Protein AF-A0A6I4WER6-F1 (afdb_monomer)

Radius of gyration: 28.12 Å; Cα contacts (8 Å, |Δi|>4): 296; chains: 1; bounding box: 66×69×72 Å

Solvent-accessible surface area (backbone atoms only — not comparable to full-atom values): 14226 Å² total; per-residue (Å²): 132,82,91,86,85,84,86,80,89,78,86,80,80,93,78,88,89,79,92,66,92,67,76,78,79,46,34,63,57,54,30,54,51,53,48,51,35,42,77,71,53,78,47,39,50,86,37,65,54,79,48,69,64,54,51,23,67,74,66,74,47,58,66,69,42,50,50,54,14,52,51,50,37,40,67,72,55,54,32,45,80,44,89,98,73,48,41,33,30,51,75,70,82,94,62,85,79,88,78,74,69,83,53,65,34,54,56,51,39,53,51,51,50,47,36,47,74,72,47,79,39,39,79,68,27,75,72,38,37,41,58,56,47,5,64,76,68,76,49,51,47,57,44,30,40,54,26,51,51,53,37,31,77,71,40,51,25,32,81,44,91,95,71,32,30,22,24,26,39,55,69,62,48,50,48,50,20,51,51,52,31,49,52,50,50,52,36,26,56,70,51,77,48,42,67,72,38,69,58,79,53,52,64,56,52,10,66,77,67,74,46,58,49,66,44,40,52,51,17,51,51,50,38,37,74,52,52,28,29,44,81,41,89,99,74,48,41,25,26,64,34,55,61,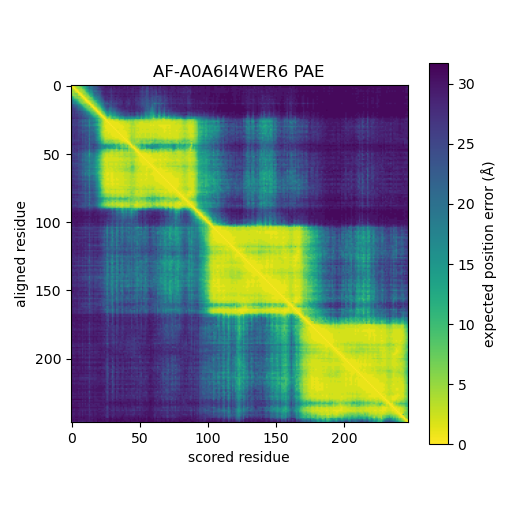73,79,90,124

Mean predicted aligned error: 18.59 Å

Organism: NCBI:txid1429076

pLDDT: mean 74.72, std 17.54, range [25.59, 95.31]

Secondary structure (DSSP, 8-state):
--------------------------HHHHHHHHHHHHHTTSS-TTSBPPPHHHHHHHHT--HHHHHHHHHHHHHTTSEEEETTTEEEE----SS-SSS-S--HHHHHHHHHHHHHHHTSS-TT-EEE-HHHHHHHHT--HHHHHHHHHHHHHTTSEEEETTTEEEES-HHHHHHHHHHHHHHHHHHHHTTSS-TTPBPPPHHHHHHHHTS-HHHHHHHHHHHHHTTSEEEETTTEEEE--SS----

Sequence (247 aa):
MCSAHLSGKGVGPYASGAARTVSRVGFRDIADGLRRAIEAGEIGADRSLPSESELMDRHG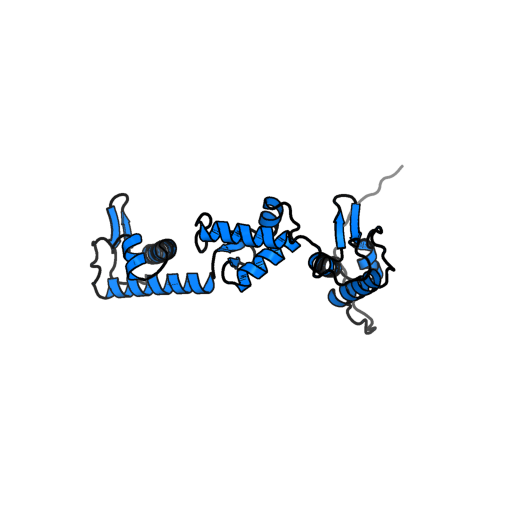VARMTVRRALSLLE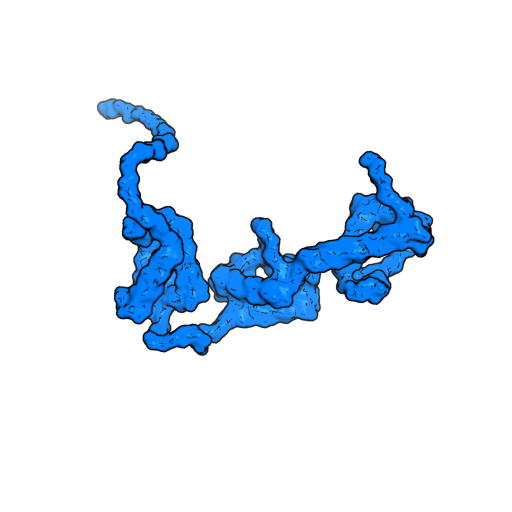DEGLIEVVPGRGRFVRAGDGVPDAVRVEKKYEQVVDEVRRLLASGEVPAGGRVGTAGEVADQFGVSPGTATRALVLLAAEGLVTPVHGQAWFAGDLGAEANRTAAVAGRLRAAIAQGRFPVGRRLPGELTLAEEHGVARVTVRRALAVLEAEGLIENRPGRGRHVLAATVSDE

Nearest PDB structures (foldseek):
  9jpj-assembly2_E  TM=9.581E-01  e=1.279E-04  Achromobacter denitrificans NBRC 15125
  7wjg-assembly1_A-2  TM=9.532E-01  e=1.902E-04  Streptococcus mutans UA159
  4tv7-assembly2_D  TM=7.126E-01  e=8.782E-04  Bacillus subtilis subsp. subtilis str. 168
  4tv7-assembly2_C  TM=6.114E-01  e=7.841E-04  Bacillus subtilis subsp. subtilis str. 168
  4n0b-assembly2_C  TM=6.690E-01  e=2.435E-03  Bacillus subtilis

InterPro domains:
  IPR000524 Transcription regulator HTH, GntR [PF00392] (29-89)
  IPR000524 Transcription regulator HTH, GntR [PF00392] (104-166)
  IPR000524 Transcription regulator HTH, GntR [PF00392] (178-239)
  IPR000524 Transcription regulator HTH, GntR [PR00035] (49-63)
  IPR000524 Transcription regulator HTH, GntR [PR00035] (63-79)
  IPR000524 Transcription regulator HTH, GntR [PS50949] (24-92)
  IPR000524 Transcription regulator HTH, GntR [PS50949] (102-170)
  IPR000524 Transcription regulator HTH, GntR [PS50949] (174-242)
  IPR000524 Transcription regulator HTH, GntR [SM00345] (30-89)
  IPR000524 Transcription regulator HTH, GntR [SM00345] (108-167)
  IPR000524 Transcription regulator HTH, GntR [SM00345] (180-239)
  IPR000524 Transcription regulator HTH, GntR [cd07377] (27-90)
  IPR000524 Transcription regulator HTH, GntR [cd07377] (180-236)
  IPR036388 Winged helix-like DNA-binding domain superfamily [G3DSA:1.10.10.10] (26-96)
  IPR036388 Winged helix-like DNA-binding domain superfamily [G3DSA:1.10.10.10] (104-176)
  IPR036388 Winged helix-like DNA-binding domain superfamily [G3DSA:1.10.10.10] (177-247)
  IPR036390 Winged helix DNA-binding domain superfamily [SSF46785] (28-93)
  IPR036390 Winged helix DNA-binding domain superfamily [SSF46785] (102-169)
  IPR036390 Winged helix DNA-binding domain superfamily [SSF46785] (174-241)
  IPR050679 Bacterial HTH-type transcriptional regulator [PTHR44846] (27-92)

Structure (mmCIF, N/CA/C/O backbone):
data_AF-A0A6I4WER6-F1
#
_entry.id   AF-A0A6I4WER6-F1
#
loop_
_atom_site.group_PDB
_atom_site.id
_atom_site.type_symbol
_atom_site.label_atom_id
_atom_site.label_alt_id
_atom_site.label_comp_id
_atom_site.label_asym_id
_atom_site.label_entity_id
_atom_site.label_seq_id
_atom_site.pdbx_PDB_ins_code
_atom_site.Cartn_x
_atom_site.Cartn_y
_atom_site.Cartn_z
_atom_site.occupancy
_atom_site.B_iso_or_equiv
_atom_site.auth_seq_id
_atom_site.auth_comp_id
_atom_site.auth_asym_id
_atom_site.auth_atom_id
_atom_site.pdbx_PDB_model_num
ATOM 1 N N . MET A 1 1 ? 41.474 54.114 -16.366 1.00 36.69 1 MET A N 1
ATOM 2 C CA . MET A 1 1 ? 40.362 54.684 -17.152 1.00 36.69 1 MET A CA 1
ATOM 3 C C . MET A 1 1 ? 39.105 53.881 -16.843 1.00 36.69 1 MET A C 1
ATOM 5 O O . MET A 1 1 ? 39.199 52.664 -16.865 1.00 36.69 1 MET A O 1
ATOM 9 N N . CYS A 1 2 ? 38.034 54.590 -16.460 1.00 29.97 2 CYS A N 1
ATOM 10 C CA . CYS A 1 2 ? 36.592 54.263 -16.383 1.00 29.97 2 CYS A CA 1
ATOM 11 C C . CYS A 1 2 ? 36.156 52.781 -16.328 1.00 29.97 2 CYS A C 1
ATOM 13 O O . CYS A 1 2 ? 36.427 52.030 -17.252 1.00 29.97 2 CYS A O 1
ATOM 15 N N . SER A 1 3 ? 35.528 52.277 -15.255 1.00 26.56 3 SER A N 1
ATOM 16 C CA . SER A 1 3 ? 34.127 52.481 -14.792 1.00 26.56 3 SER A CA 1
ATOM 17 C C . SER A 1 3 ? 33.024 52.311 -15.846 1.00 26.56 3 SER A C 1
ATOM 19 O O . SER A 1 3 ? 32.889 53.172 -16.708 1.00 26.56 3 SER A O 1
ATOM 21 N N . ALA A 1 4 ? 32.181 51.280 -15.670 1.00 33.38 4 ALA A N 1
ATOM 22 C CA . ALA A 1 4 ? 30.701 51.327 -15.612 1.00 33.38 4 ALA A CA 1
ATOM 23 C C . ALA A 1 4 ? 30.161 49.877 -15.468 1.00 33.38 4 ALA A C 1
ATOM 25 O O . ALA A 1 4 ? 30.521 49.015 -16.257 1.00 33.38 4 ALA A O 1
ATOM 26 N N . HIS A 1 5 ? 29.548 49.469 -14.352 1.00 29.70 5 HIS A N 1
ATOM 27 C CA . HIS A 1 5 ? 28.170 49.702 -13.878 1.00 29.70 5 HIS A CA 1
ATOM 28 C C . HIS A 1 5 ? 27.089 48.754 -14.452 1.00 29.70 5 HIS A C 1
ATOM 30 O O . HIS A 1 5 ? 26.666 48.882 -15.591 1.00 29.70 5 HIS A O 1
ATOM 36 N N . LEU A 1 6 ? 26.592 47.919 -13.526 1.00 31.28 6 LEU A N 1
ATOM 37 C CA . LEU A 1 6 ? 25.187 47.634 -13.194 1.00 31.28 6 LEU A CA 1
ATOM 38 C C . LEU A 1 6 ? 24.291 46.724 -14.060 1.00 31.28 6 LEU A C 1
ATOM 40 O O . LEU A 1 6 ? 23.956 47.010 -15.199 1.00 31.28 6 LEU A O 1
ATOM 44 N N . SER A 1 7 ? 23.693 45.796 -13.299 1.00 30.89 7 SER A N 1
ATOM 45 C CA . SER A 1 7 ? 22.254 45.504 -13.202 1.00 30.89 7 SER A CA 1
ATOM 46 C C . SER A 1 7 ? 21.577 44.601 -14.223 1.00 30.89 7 SER A C 1
ATOM 48 O O . SER A 1 7 ? 21.522 44.878 -15.411 1.00 30.89 7 SER A O 1
ATOM 50 N N . GLY A 1 8 ? 20.782 43.687 -13.662 1.00 28.38 8 GLY A N 1
ATOM 51 C CA . GLY A 1 8 ? 19.352 43.747 -13.957 1.00 28.38 8 GLY A CA 1
ATOM 52 C C . GLY A 1 8 ? 18.718 42.427 -14.359 1.00 28.38 8 GLY A C 1
ATOM 53 O O . GLY A 1 8 ? 18.854 41.968 -15.481 1.00 28.38 8 GLY A O 1
ATOM 54 N N . LYS A 1 9 ? 17.964 41.878 -13.405 1.00 35.47 9 LYS A N 1
ATOM 55 C CA . LYS A 1 9 ? 16.844 40.938 -13.535 1.00 35.47 9 LYS A CA 1
ATOM 56 C C . LYS A 1 9 ? 16.116 40.984 -14.890 1.00 35.47 9 LYS A C 1
ATOM 58 O O . LYS A 1 9 ? 15.785 42.060 -15.372 1.00 35.47 9 LYS A O 1
ATOM 63 N N . GLY A 1 10 ? 15.690 39.820 -15.377 1.00 25.59 10 GLY A N 1
ATOM 64 C CA . GLY A 1 10 ? 14.724 39.742 -16.474 1.00 25.59 10 GLY A CA 1
ATOM 65 C C . GLY A 1 10 ? 14.196 38.332 -16.695 1.00 25.59 10 GLY A C 1
ATOM 66 O O . GLY A 1 10 ? 14.727 37.581 -17.500 1.00 25.59 10 GLY A O 1
ATOM 67 N N . VAL A 1 11 ? 13.157 37.974 -15.946 1.00 37.06 11 VAL A N 1
ATOM 68 C CA . VAL A 1 11 ? 12.263 36.851 -16.245 1.00 37.06 11 VAL A CA 1
ATOM 69 C C . VAL A 1 11 ? 11.413 37.174 -17.483 1.00 37.06 11 VAL A C 1
ATOM 71 O O . VAL A 1 11 ? 10.807 38.238 -17.534 1.00 37.06 11 VAL A O 1
ATOM 74 N N . GLY A 1 12 ? 11.313 36.221 -18.418 1.00 35.94 12 GLY A N 1
ATOM 75 C CA . GLY A 1 12 ? 10.343 36.199 -19.529 1.00 35.94 12 GLY A CA 1
ATOM 76 C C . GLY A 1 12 ? 10.698 37.086 -20.734 1.00 35.94 12 GLY A C 1
ATOM 77 O O . GLY A 1 12 ? 11.249 38.165 -20.555 1.00 35.94 12 GLY A O 1
ATOM 78 N N . PRO A 1 13 ? 10.351 36.659 -21.965 1.00 37.12 13 PRO A N 1
ATOM 79 C CA . PRO A 1 13 ? 8.935 36.516 -22.292 1.00 37.12 13 PRO A CA 1
ATOM 80 C C . PRO A 1 13 ? 8.574 35.255 -23.095 1.00 37.12 13 PRO A C 1
ATOM 82 O O . PRO A 1 13 ? 9.261 34.844 -24.027 1.00 37.12 13 PRO A O 1
ATOM 85 N N . TYR A 1 14 ? 7.406 34.694 -22.780 1.00 34.38 14 TYR A N 1
ATOM 86 C CA . TYR A 1 14 ? 6.610 33.966 -23.762 1.00 34.38 14 TYR A CA 1
ATOM 87 C C . TYR A 1 14 ? 6.105 34.984 -24.793 1.00 34.38 14 TYR A C 1
ATOM 89 O O . TYR A 1 14 ? 5.264 35.820 -24.467 1.00 34.38 14 TYR A O 1
ATOM 97 N N . ALA A 1 15 ? 6.612 34.917 -26.022 1.00 38.97 15 ALA A N 1
ATOM 98 C CA . ALA A 1 15 ? 6.034 35.603 -27.172 1.00 38.97 15 ALA A CA 1
ATOM 99 C C . ALA A 1 15 ? 5.391 34.563 -28.100 1.00 38.97 15 ALA A C 1
ATOM 101 O O . ALA A 1 15 ? 6.038 33.636 -28.584 1.00 38.97 15 ALA A O 1
ATOM 102 N N . SER A 1 16 ? 4.084 34.715 -28.287 1.00 40.03 16 SER A N 1
ATOM 103 C CA . SER A 1 16 ? 3.227 33.947 -29.187 1.00 40.03 16 SER A CA 1
ATOM 104 C C . SER A 1 16 ? 3.447 34.372 -30.645 1.00 40.03 16 SER A C 1
ATOM 106 O O . SER A 1 16 ? 3.472 35.571 -30.916 1.00 40.03 16 SER A O 1
ATOM 108 N N . GLY A 1 17 ? 3.461 33.416 -31.583 1.00 28.75 17 GLY A N 1
ATOM 109 C CA . GLY A 1 17 ? 3.127 33.694 -32.985 1.00 28.75 17 GLY A CA 1
ATOM 110 C C . GLY A 1 17 ? 3.776 32.778 -34.025 1.00 28.75 17 GLY A C 1
ATOM 111 O O . GLY A 1 17 ? 4.917 33.006 -34.402 1.00 28.75 17 GLY A O 1
ATOM 112 N N . ALA A 1 18 ? 2.994 31.800 -34.507 1.00 33.69 18 ALA A N 1
ATOM 113 C CA . ALA A 1 18 ? 2.957 31.203 -35.857 1.00 33.69 18 ALA A CA 1
ATOM 114 C C . ALA A 1 18 ? 2.803 29.674 -35.784 1.00 33.69 18 ALA A C 1
ATOM 116 O O . ALA A 1 18 ? 3.748 28.924 -35.544 1.00 33.69 18 ALA A O 1
ATOM 117 N N . ALA A 1 19 ? 1.572 29.216 -36.004 1.00 38.91 19 ALA A N 1
ATOM 118 C CA . ALA A 1 19 ? 1.216 27.812 -36.091 1.00 38.91 19 ALA A CA 1
ATOM 119 C C . ALA A 1 19 ? 1.887 27.154 -37.310 1.00 38.91 19 ALA A C 1
ATOM 121 O O . ALA A 1 19 ? 1.387 27.223 -38.429 1.00 38.91 19 ALA A O 1
ATOM 122 N N . ARG A 1 20 ? 3.002 26.457 -37.083 1.00 39.16 20 ARG A N 1
ATOM 123 C CA . ARG A 1 20 ? 3.226 25.176 -37.758 1.00 39.16 20 ARG A CA 1
ATOM 124 C C . ARG A 1 20 ? 2.622 24.112 -36.859 1.00 39.16 20 ARG A C 1
ATOM 126 O O . ARG A 1 20 ? 2.885 24.118 -35.658 1.00 39.16 20 ARG A O 1
ATOM 133 N N . THR A 1 21 ? 1.818 23.216 -37.420 1.00 42.06 21 THR A N 1
ATOM 134 C CA . THR A 1 21 ? 1.351 22.002 -36.741 1.00 42.06 21 THR A CA 1
ATOM 135 C C . THR A 1 21 ? 2.562 21.112 -36.462 1.00 42.06 21 THR A C 1
ATOM 137 O O . THR A 1 21 ? 2.847 20.167 -37.189 1.00 42.06 21 THR A O 1
ATOM 140 N N . VAL A 1 22 ? 3.339 21.458 -35.438 1.00 42.34 22 VAL A N 1
ATOM 141 C CA . VAL A 1 22 ? 4.352 20.581 -34.871 1.00 42.34 22 VAL A CA 1
ATOM 142 C C . VAL A 1 22 ? 3.558 19.572 -34.061 1.00 42.34 22 VAL A C 1
ATOM 144 O O . VAL A 1 22 ? 3.015 19.907 -33.007 1.00 42.34 22 VAL A O 1
ATOM 147 N N . SER A 1 23 ? 3.415 18.360 -34.599 1.00 48.44 23 SER A N 1
ATOM 148 C CA . SER A 1 23 ? 2.941 17.222 -33.816 1.00 48.44 23 SER A CA 1
ATOM 149 C C . SER A 1 23 ? 3.768 17.197 -32.531 1.00 48.44 23 SER A C 1
ATOM 151 O O . SER A 1 23 ? 4.996 17.118 -32.593 1.00 48.44 23 SER A O 1
ATOM 153 N N . ARG A 1 24 ? 3.129 17.407 -31.374 1.00 59.62 24 ARG A N 1
ATOM 154 C CA . ARG A 1 24 ? 3.826 17.438 -30.084 1.00 59.62 24 ARG A CA 1
ATOM 155 C C . ARG A 1 24 ? 4.375 16.040 -29.837 1.00 59.62 24 ARG A C 1
ATOM 157 O O . ARG A 1 24 ? 3.627 15.178 -29.392 1.00 59.62 24 ARG A O 1
ATOM 164 N N . VAL A 1 25 ? 5.656 15.837 -30.134 1.00 71.12 25 VAL A N 1
ATOM 165 C CA . VAL A 1 25 ? 6.357 14.577 -29.880 1.00 71.12 25 VAL A CA 1
ATOM 166 C C . VAL A 1 25 ? 6.249 14.275 -28.386 1.00 71.12 25 VAL A C 1
ATOM 168 O O . VAL A 1 25 ? 6.746 15.026 -27.539 1.00 71.12 25 VAL A O 1
ATOM 171 N N . GLY A 1 26 ? 5.527 13.209 -28.055 1.00 80.94 26 GLY A N 1
ATOM 172 C CA . GLY A 1 26 ? 5.384 12.728 -26.691 1.00 80.94 26 GLY A CA 1
ATOM 173 C C . GLY A 1 26 ? 6.629 11.964 -26.249 1.00 80.94 26 GLY A C 1
ATOM 174 O O . GLY A 1 26 ? 7.418 11.492 -27.062 1.00 80.94 26 GLY A O 1
ATOM 175 N N . PHE A 1 27 ? 6.798 11.774 -24.938 1.00 81.50 27 PHE A N 1
ATOM 176 C CA . PHE A 1 27 ? 7.902 10.951 -24.420 1.00 81.50 27 PHE A CA 1
ATOM 177 C C . PHE A 1 27 ? 7.852 9.504 -24.948 1.00 81.50 27 PHE A C 1
ATOM 179 O O . PHE A 1 27 ? 8.894 8.876 -25.089 1.00 81.50 27 PHE A O 1
ATOM 186 N N . ARG A 1 28 ? 6.652 8.995 -25.272 1.00 82.94 28 ARG A N 1
ATOM 187 C CA . ARG A 1 28 ? 6.464 7.678 -25.897 1.00 82.94 28 ARG A CA 1
ATOM 188 C C . ARG A 1 28 ? 7.081 7.618 -27.289 1.00 82.94 28 ARG A C 1
ATOM 190 O O . ARG A 1 28 ? 7.830 6.696 -27.557 1.00 82.94 28 ARG A O 1
ATOM 197 N N . ASP A 1 29 ? 6.875 8.641 -28.114 1.00 82.38 29 ASP A N 1
ATOM 198 C CA . ASP A 1 29 ? 7.431 8.687 -29.471 1.00 82.38 29 ASP A CA 1
ATOM 199 C C . ASP A 1 29 ? 8.968 8.704 -29.455 1.00 82.38 29 ASP A C 1
ATOM 201 O O . ASP A 1 29 ? 9.616 8.062 -30.283 1.00 82.38 29 ASP A O 1
ATOM 205 N N . ILE A 1 30 ? 9.557 9.413 -28.482 1.00 86.25 30 ILE A N 1
ATOM 206 C CA . ILE A 1 30 ? 11.011 9.434 -28.260 1.00 86.25 30 ILE A CA 1
ATOM 207 C C . ILE A 1 30 ? 11.502 8.047 -27.836 1.00 86.25 30 ILE A C 1
ATOM 209 O O . ILE A 1 30 ? 12.489 7.560 -28.384 1.00 86.25 30 ILE A O 1
ATOM 213 N N . ALA A 1 31 ? 10.814 7.404 -26.888 1.00 83.88 31 ALA A N 1
ATOM 214 C CA . ALA A 1 31 ? 11.168 6.064 -26.433 1.00 83.88 31 ALA A CA 1
ATOM 215 C C . ALA A 1 31 ? 11.053 5.038 -27.567 1.00 83.88 31 ALA A C 1
ATOM 217 O O . ALA A 1 31 ? 11.981 4.272 -27.790 1.00 83.88 31 ALA A O 1
ATOM 218 N N . ASP A 1 32 ? 9.976 5.080 -28.348 1.00 83.44 32 ASP A N 1
ATOM 219 C CA . ASP A 1 32 ? 9.763 4.187 -29.485 1.00 83.44 32 ASP A CA 1
ATOM 220 C C . ASP A 1 32 ? 10.820 4.385 -30.577 1.00 83.44 32 ASP A C 1
ATOM 222 O O . ASP A 1 32 ? 11.274 3.418 -31.188 1.00 83.44 32 ASP A O 1
ATOM 226 N N . GLY A 1 33 ? 11.231 5.632 -30.826 1.00 82.88 33 GLY A N 1
ATOM 227 C CA . GLY A 1 33 ? 12.321 5.943 -31.750 1.00 82.88 33 GLY A CA 1
ATOM 228 C C . GLY A 1 33 ? 13.662 5.383 -31.282 1.00 82.88 33 GLY A C 1
ATOM 229 O O . GLY A 1 33 ? 14.356 4.729 -32.056 1.00 82.88 33 GLY A O 1
ATOM 230 N N . LEU A 1 34 ? 14.004 5.601 -30.011 1.00 84.94 34 LEU A N 1
ATOM 231 C CA . LEU A 1 34 ? 15.231 5.076 -29.414 1.00 84.94 34 LEU A CA 1
ATOM 232 C C . LEU A 1 34 ? 15.230 3.546 -29.354 1.00 84.94 34 LEU A C 1
ATOM 234 O O . LEU A 1 34 ? 16.245 2.942 -29.677 1.00 84.94 34 LEU A O 1
ATOM 238 N N . ARG A 1 35 ? 14.095 2.921 -29.022 1.00 83.56 35 ARG A N 1
ATOM 239 C CA . ARG A 1 35 ? 13.928 1.463 -29.035 1.00 83.56 35 ARG A CA 1
ATOM 240 C C . ARG A 1 35 ? 14.238 0.891 -30.411 1.00 83.56 35 ARG A C 1
ATOM 242 O O . ARG A 1 35 ? 15.092 0.023 -30.517 1.00 83.56 35 ARG A O 1
ATOM 249 N N . ARG A 1 36 ? 13.628 1.441 -31.467 1.00 78.12 36 ARG A N 1
ATOM 250 C CA . ARG A 1 36 ? 13.902 1.003 -32.845 1.00 78.12 36 ARG A CA 1
ATOM 251 C C . ARG A 1 36 ? 15.371 1.172 -33.229 1.00 78.12 36 ARG A C 1
ATOM 253 O O . ARG A 1 36 ? 15.918 0.289 -33.872 1.00 78.12 36 ARG A O 1
ATOM 260 N N . ALA A 1 37 ? 16.012 2.272 -32.833 1.00 78.19 37 ALA A N 1
ATOM 261 C CA . ALA A 1 37 ? 17.428 2.512 -33.124 1.00 78.19 37 ALA A CA 1
ATOM 262 C C . ALA A 1 37 ? 18.360 1.530 -32.386 1.00 78.19 37 ALA A C 1
ATOM 264 O O . ALA A 1 37 ? 19.389 1.123 -32.924 1.00 78.19 37 ALA A O 1
ATOM 265 N N . ILE A 1 38 ? 17.993 1.134 -31.165 1.00 78.69 38 ILE A N 1
ATOM 266 C CA . ILE A 1 38 ? 18.694 0.106 -30.385 1.00 78.69 38 ILE A CA 1
ATOM 267 C C . ILE A 1 38 ? 18.504 -1.272 -31.032 1.00 78.69 38 ILE A C 1
ATOM 269 O O . ILE A 1 38 ? 19.482 -1.958 -31.310 1.00 78.69 38 ILE A O 1
ATOM 273 N N . GLU A 1 39 ? 17.261 -1.649 -31.338 1.00 76.12 39 GLU A N 1
ATOM 274 C CA . GLU A 1 39 ? 16.911 -2.928 -31.975 1.00 76.12 39 GLU A CA 1
ATOM 275 C C . GLU A 1 39 ? 17.533 -3.078 -33.372 1.00 76.12 39 GLU A C 1
ATOM 277 O O . GLU A 1 39 ? 17.960 -4.167 -33.748 1.00 76.12 39 GLU A O 1
ATOM 282 N N . ALA A 1 40 ? 17.626 -1.983 -34.131 1.00 72.00 40 ALA A N 1
ATOM 283 C CA . ALA A 1 40 ? 18.280 -1.941 -35.438 1.00 72.00 40 ALA A CA 1
ATOM 284 C C . ALA A 1 40 ? 19.820 -1.937 -35.356 1.00 72.00 40 ALA A C 1
ATOM 286 O O . ALA A 1 40 ? 20.484 -1.992 -36.391 1.00 72.00 40 ALA A O 1
ATOM 287 N N . GLY A 1 41 ? 20.401 -1.852 -34.153 1.00 70.00 41 GLY A N 1
ATOM 288 C CA . GLY A 1 41 ? 21.850 -1.801 -33.944 1.00 70.00 41 GLY A CA 1
ATOM 289 C C . GLY A 1 41 ? 22.508 -0.474 -34.344 1.00 70.00 41 GLY A C 1
ATOM 290 O O . GLY A 1 41 ? 23.735 -0.394 -34.402 1.00 70.00 41 GLY A O 1
ATOM 291 N N . GLU A 1 42 ? 21.730 0.582 -34.606 1.00 72.81 42 GLU A N 1
ATOM 292 C CA . GLU A 1 42 ? 22.245 1.928 -34.908 1.00 72.81 42 GLU A CA 1
ATOM 293 C C . GLU A 1 42 ? 22.939 2.549 -33.684 1.00 72.81 42 GLU A C 1
ATOM 295 O O . GLU A 1 42 ? 23.914 3.298 -33.807 1.00 72.81 42 GLU A O 1
ATOM 300 N N . ILE A 1 43 ? 22.447 2.203 -32.490 1.00 70.56 43 ILE A N 1
ATOM 301 C CA . ILE A 1 43 ? 23.066 2.507 -31.201 1.00 70.56 43 ILE A CA 1
ATOM 302 C C . ILE A 1 43 ? 23.596 1.187 -30.637 1.00 70.56 43 ILE A C 1
ATOM 304 O O . ILE A 1 43 ? 22.849 0.396 -30.071 1.00 70.56 43 ILE A O 1
ATOM 308 N N . GLY A 1 44 ? 24.888 0.935 -30.849 1.00 58.97 44 GLY A N 1
ATOM 309 C CA . GLY A 1 44 ? 25.536 -0.303 -30.420 1.00 58.97 44 GLY A CA 1
ATOM 310 C C . GLY A 1 44 ? 25.543 -0.497 -28.900 1.00 58.97 44 GLY A C 1
ATOM 311 O O . GLY A 1 44 ? 25.560 0.469 -28.138 1.00 58.97 44 GLY A O 1
ATOM 312 N N . ALA A 1 45 ? 25.595 -1.764 -28.491 1.00 53.81 45 ALA A N 1
ATOM 313 C CA . ALA A 1 45 ? 25.675 -2.276 -27.118 1.00 53.81 45 ALA A CA 1
ATOM 314 C C . ALA A 1 45 ? 26.807 -1.697 -26.238 1.00 53.81 45 ALA A C 1
ATOM 316 O O . ALA A 1 45 ? 26.818 -1.877 -25.026 1.00 53.81 45 ALA A O 1
ATOM 317 N N . ASP A 1 46 ? 27.781 -1.018 -26.838 1.00 56.09 46 ASP A N 1
ATOM 318 C CA . ASP A 1 46 ? 28.939 -0.398 -26.193 1.00 56.09 46 ASP A CA 1
ATOM 319 C C . ASP A 1 46 ? 28.952 1.137 -26.329 1.00 56.09 46 ASP A C 1
ATOM 321 O O . ASP A 1 46 ? 29.803 1.819 -25.744 1.00 56.09 46 ASP A O 1
ATOM 325 N N . ARG A 1 47 ? 28.001 1.705 -27.082 1.00 58.97 47 ARG A N 1
ATOM 326 C CA . ARG A 1 47 ? 27.877 3.146 -27.285 1.00 58.97 47 ARG A CA 1
ATOM 327 C C . ARG A 1 47 ? 27.003 3.766 -26.206 1.00 58.97 47 ARG A C 1
ATOM 329 O O . ARG A 1 47 ? 25.943 3.260 -25.838 1.00 58.97 47 ARG A O 1
ATOM 336 N N . SER A 1 48 ? 27.452 4.925 -25.728 1.00 68.62 48 SER A N 1
ATOM 337 C CA . SER A 1 48 ? 26.612 5.795 -24.913 1.00 68.62 48 SER A CA 1
ATOM 338 C C . SER A 1 48 ? 25.395 6.203 -25.732 1.00 68.62 48 SER A C 1
ATOM 340 O O . SER A 1 48 ? 25.524 6.601 -26.894 1.00 68.62 48 SER A O 1
ATOM 342 N N . LEU A 1 49 ? 24.223 6.168 -25.104 1.00 77.56 49 LEU A N 1
ATOM 343 C CA . LEU A 1 49 ? 23.057 6.847 -25.639 1.00 77.56 49 LEU A CA 1
ATOM 344 C C . LEU A 1 49 ? 23.363 8.341 -25.803 1.00 77.56 49 LEU A C 1
ATOM 346 O O . LEU A 1 49 ? 24.179 8.888 -25.043 1.00 77.56 49 LEU A O 1
ATOM 350 N N . PRO A 1 50 ? 22.667 9.012 -26.739 1.00 80.19 50 PRO A N 1
ATOM 351 C CA . PRO A 1 50 ? 22.669 10.462 -26.803 1.00 80.19 50 PRO A CA 1
ATOM 352 C C . PRO A 1 50 ? 22.348 11.069 -25.433 1.00 80.19 50 PRO A C 1
ATOM 354 O O . PRO A 1 50 ? 21.507 10.558 -24.683 1.00 80.19 50 PRO A O 1
ATOM 357 N N . SER A 1 51 ? 23.031 12.157 -25.089 1.00 79.06 51 SER A N 1
ATOM 358 C CA . SER A 1 51 ? 22.843 12.810 -23.792 1.00 79.06 51 SER A CA 1
ATOM 359 C C . SER A 1 51 ? 21.430 13.399 -23.649 1.00 79.06 51 SER A C 1
ATOM 361 O O . SER A 1 51 ? 20.726 13.629 -24.632 1.00 79.06 51 SER A O 1
ATOM 363 N N . GLU A 1 52 ? 21.003 13.692 -22.411 1.00 82.12 52 GLU A N 1
ATOM 364 C CA . GLU A 1 52 ? 19.713 14.370 -22.180 1.00 82.12 52 GLU A CA 1
ATOM 365 C C . GLU A 1 52 ? 19.614 15.669 -22.988 1.00 82.12 52 GLU A C 1
ATOM 367 O O . GLU A 1 52 ? 18.580 15.925 -23.598 1.00 82.12 52 GLU A O 1
ATOM 372 N N . SER A 1 53 ? 20.695 16.451 -23.012 1.00 73.88 53 SER A N 1
ATOM 373 C CA . SER A 1 53 ? 20.769 17.709 -23.751 1.00 73.88 53 SER A CA 1
ATOM 374 C C . SER A 1 53 ? 20.645 17.486 -25.259 1.00 73.88 53 SER A C 1
ATOM 376 O O . SER A 1 53 ? 19.864 18.165 -25.910 1.00 73.88 53 SER A O 1
ATOM 378 N N . GLU A 1 54 ? 21.316 16.471 -25.808 1.00 78.69 54 GLU A N 1
ATOM 379 C CA . GLU A 1 54 ? 21.219 16.144 -27.238 1.00 78.69 54 GLU A CA 1
ATOM 380 C C . GLU A 1 54 ? 19.811 15.697 -27.643 1.00 78.69 54 GLU A C 1
ATOM 382 O O . GLU A 1 54 ? 19.337 16.051 -28.721 1.00 78.69 54 GLU A O 1
ATOM 387 N N . LEU A 1 55 ? 19.119 14.933 -26.794 1.00 84.88 55 LEU A N 1
ATOM 388 C CA . LEU A 1 55 ? 17.735 14.522 -27.044 1.00 84.88 55 LEU A CA 1
ATOM 389 C C . LEU A 1 55 ? 16.759 15.696 -26.910 1.00 84.88 55 LEU A C 1
ATOM 391 O O . LEU A 1 55 ? 15.789 15.771 -27.665 1.00 84.88 55 LEU A O 1
ATOM 395 N N . MET A 1 56 ? 17.014 16.623 -25.983 1.00 85.94 56 MET A N 1
ATOM 396 C CA . MET A 1 56 ? 16.244 17.863 -25.870 1.00 85.94 56 MET A CA 1
ATOM 397 C C . MET A 1 56 ? 16.377 18.702 -27.141 1.00 85.94 56 MET A C 1
ATOM 399 O O . MET A 1 56 ? 15.357 19.098 -27.702 1.00 85.94 56 MET A O 1
ATOM 403 N N . ASP A 1 57 ? 17.605 18.904 -27.621 1.00 78.62 57 ASP A N 1
ATOM 404 C CA . ASP A 1 57 ? 17.893 19.707 -28.811 1.00 78.62 57 ASP A CA 1
ATOM 405 C C . ASP A 1 57 ? 17.342 19.047 -30.081 1.00 78.62 57 ASP A C 1
ATOM 407 O O . ASP A 1 57 ? 16.705 19.702 -30.906 1.00 78.62 57 ASP A O 1
ATOM 411 N N . ARG A 1 58 ? 17.514 17.724 -30.218 1.00 82.56 58 ARG A N 1
ATOM 412 C CA . ARG A 1 58 ? 17.062 16.956 -31.389 1.00 82.56 58 ARG A CA 1
ATOM 413 C C . ARG A 1 58 ? 15.544 16.911 -31.525 1.00 82.56 58 ARG A C 1
ATOM 415 O O . ARG A 1 58 ? 15.035 16.959 -32.641 1.00 82.56 58 ARG A O 1
ATOM 422 N N . HIS A 1 59 ? 14.826 16.782 -30.411 1.00 82.06 59 HIS A N 1
ATOM 423 C CA . HIS A 1 59 ? 13.370 16.619 -30.418 1.00 82.06 59 HIS A CA 1
ATOM 424 C C . HIS A 1 59 ? 12.610 17.904 -30.050 1.00 82.06 59 HIS A C 1
ATOM 426 O O . HIS A 1 59 ? 11.384 17.920 -30.134 1.00 82.06 59 HIS A O 1
ATOM 432 N N . GLY A 1 60 ? 13.304 18.978 -29.657 1.00 82.62 60 GLY A N 1
ATOM 433 C CA . GLY A 1 60 ? 12.687 20.245 -29.252 1.00 82.62 60 GLY A CA 1
ATOM 434 C C . GLY A 1 60 ? 11.795 20.111 -28.015 1.00 82.62 60 GLY A C 1
ATOM 435 O O . GLY A 1 60 ? 10.763 20.776 -27.917 1.00 82.62 60 GLY A O 1
ATOM 436 N N . VAL A 1 61 ? 12.148 19.214 -27.088 1.00 85.75 61 VAL A N 1
ATOM 437 C CA . VAL A 1 61 ? 11.321 18.876 -25.920 1.00 85.75 61 VAL A CA 1
ATOM 438 C C . VAL A 1 61 ? 11.967 19.292 -24.602 1.00 85.75 61 VAL A C 1
ATOM 440 O O . VAL A 1 61 ? 13.184 19.406 -24.470 1.00 85.75 61 VAL A 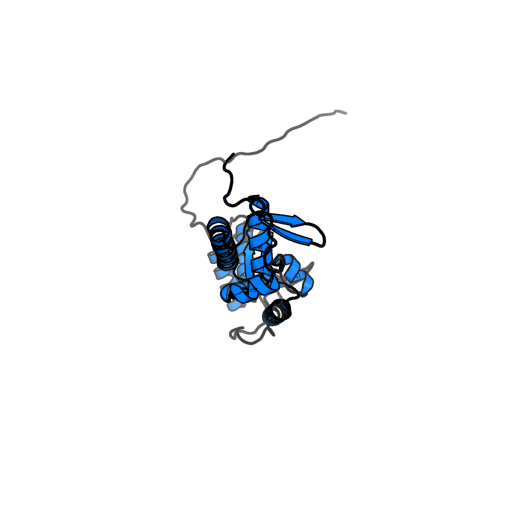O 1
ATOM 443 N N . ALA A 1 62 ? 11.135 19.459 -23.574 1.00 83.50 62 ALA A N 1
ATOM 444 C CA . ALA A 1 62 ? 11.612 19.698 -22.220 1.00 83.50 62 ALA A CA 1
ATOM 445 C C . ALA A 1 62 ? 12.378 18.484 -21.663 1.00 83.50 62 ALA A C 1
ATOM 447 O O . ALA A 1 62 ? 12.027 17.329 -21.915 1.00 83.50 62 ALA A O 1
ATOM 448 N N . ARG A 1 63 ? 13.359 18.752 -20.792 1.00 78.88 63 ARG A N 1
ATOM 449 C CA . ARG A 1 63 ? 14.172 17.744 -20.088 1.00 78.88 63 ARG A CA 1
ATOM 450 C C . ARG A 1 63 ? 13.351 16.632 -19.434 1.00 78.88 63 ARG A C 1
ATOM 452 O O . ARG A 1 63 ? 13.739 15.469 -19.468 1.00 78.88 63 ARG A O 1
ATOM 459 N N . MET A 1 64 ? 12.202 16.977 -18.849 1.00 82.06 64 MET A N 1
ATOM 460 C CA . MET A 1 64 ? 11.314 16.002 -18.209 1.00 82.06 64 MET A CA 1
ATOM 461 C C . MET A 1 64 ? 10.690 15.020 -19.206 1.00 82.06 64 MET A C 1
ATOM 463 O O . MET A 1 64 ? 10.483 13.864 -18.855 1.00 82.06 64 MET A O 1
ATOM 467 N N . THR A 1 65 ? 10.432 15.437 -20.447 1.00 82.75 65 THR A N 1
ATOM 468 C CA . THR A 1 65 ? 9.936 14.555 -21.515 1.00 82.75 65 THR A CA 1
ATOM 469 C C . THR A 1 65 ? 11.008 13.548 -21.922 1.00 82.75 65 THR A C 1
ATOM 471 O O . THR A 1 65 ? 10.721 12.358 -22.003 1.00 82.75 65 THR A O 1
ATOM 474 N N . VAL A 1 66 ? 12.256 14.005 -22.080 1.00 85.62 66 VAL A N 1
ATOM 475 C CA . VAL A 1 66 ? 13.407 13.128 -22.356 1.00 85.62 66 VAL A CA 1
ATOM 476 C C . VAL A 1 66 ? 13.635 12.142 -21.218 1.00 85.62 66 VAL A C 1
ATOM 478 O O . VAL A 1 66 ? 13.759 10.947 -21.460 1.00 85.62 66 VAL A O 1
ATOM 481 N N . ARG A 1 67 ? 13.633 12.614 -19.966 1.00 84.12 67 ARG A N 1
ATOM 482 C CA . ARG A 1 67 ? 13.803 11.737 -18.800 1.00 84.12 67 ARG A CA 1
ATOM 483 C C . ARG A 1 67 ? 12.743 10.648 -18.745 1.00 84.12 67 ARG A C 1
ATOM 485 O O . ARG A 1 67 ? 13.093 9.501 -18.530 1.00 84.12 67 ARG A O 1
ATOM 492 N N . ARG A 1 68 ? 11.474 10.980 -19.003 1.00 80.81 68 ARG A N 1
ATOM 493 C CA . ARG A 1 68 ? 10.390 9.984 -19.043 1.00 80.81 68 ARG A CA 1
ATOM 494 C C . ARG A 1 68 ? 10.574 8.954 -20.157 1.00 80.81 68 ARG A C 1
ATOM 496 O O . ARG A 1 68 ? 10.236 7.798 -19.945 1.00 80.81 68 ARG A O 1
ATOM 503 N N . ALA A 1 69 ? 11.102 9.358 -21.312 1.00 84.56 69 ALA A N 1
ATOM 504 C CA . ALA A 1 69 ? 11.413 8.437 -22.402 1.00 84.56 69 ALA A CA 1
ATOM 505 C C . ALA A 1 69 ? 12.560 7.484 -22.027 1.00 84.56 69 ALA A C 1
ATOM 507 O O . ALA A 1 69 ? 12.440 6.278 -22.203 1.00 84.56 69 ALA A O 1
ATOM 508 N N . LEU A 1 70 ? 13.643 8.018 -21.453 1.00 85.62 70 LEU A N 1
ATOM 509 C CA . LEU A 1 70 ? 14.790 7.224 -21.009 1.00 85.62 70 LEU A CA 1
ATOM 510 C C . LEU A 1 70 ? 14.427 6.274 -19.860 1.00 85.62 70 LEU A C 1
ATOM 512 O O . LEU A 1 70 ? 14.840 5.123 -19.889 1.00 85.62 70 LEU A O 1
ATOM 516 N N . SER A 1 71 ? 13.615 6.715 -18.894 1.00 80.00 71 SER A N 1
ATOM 517 C CA . SER A 1 71 ? 13.122 5.844 -17.818 1.00 80.00 71 SER A CA 1
ATOM 518 C C . SER A 1 71 ? 12.313 4.666 -18.355 1.00 80.00 71 SER A C 1
ATOM 520 O O . SER A 1 71 ? 12.468 3.563 -17.855 1.00 80.00 71 SER A O 1
ATOM 522 N N . LEU A 1 72 ? 11.505 4.873 -19.404 1.00 79.50 72 LEU A N 1
ATOM 523 C CA . LEU A 1 72 ? 10.764 3.781 -20.039 1.00 79.50 72 LEU A CA 1
ATOM 524 C C . LEU A 1 72 ? 11.718 2.705 -20.588 1.00 79.50 72 LEU A C 1
ATOM 526 O O . LEU A 1 72 ? 11.506 1.521 -20.362 1.00 79.50 72 LEU A O 1
ATOM 530 N N . LEU A 1 73 ? 12.791 3.119 -21.266 1.00 79.50 73 LEU A N 1
ATOM 531 C CA . LEU A 1 73 ? 13.788 2.200 -21.826 1.00 79.50 73 LEU A CA 1
ATOM 532 C C . LEU A 1 73 ? 14.614 1.495 -20.739 1.00 79.50 73 LEU A C 1
ATOM 534 O O . LEU A 1 73 ? 15.016 0.348 -20.919 1.00 79.50 73 LEU A O 1
ATOM 538 N N . GLU A 1 74 ? 14.876 2.174 -19.620 1.00 80.00 74 GLU A N 1
ATOM 539 C CA . GLU A 1 74 ? 15.551 1.598 -18.450 1.00 80.00 74 GLU A CA 1
ATOM 540 C C . GLU A 1 74 ? 14.664 0.542 -17.769 1.00 80.00 74 GLU A C 1
ATOM 542 O O . GLU A 1 74 ? 15.132 -0.558 -17.470 1.00 80.00 74 GLU A O 1
ATOM 547 N N . ASP A 1 75 ? 13.368 0.828 -17.607 1.00 69.38 75 ASP A N 1
ATOM 548 C CA . ASP A 1 75 ? 12.371 -0.105 -17.064 1.00 69.38 75 ASP A CA 1
ATOM 549 C C . ASP A 1 75 ? 12.171 -1.338 -17.968 1.00 69.38 75 ASP A C 1
ATOM 551 O O . ASP A 1 75 ? 11.956 -2.455 -17.477 1.00 69.38 75 ASP A O 1
ATOM 555 N N . GLU A 1 76 ? 12.261 -1.137 -19.287 1.00 73.12 76 GLU A N 1
ATOM 556 C CA . GLU A 1 76 ? 12.252 -2.186 -20.315 1.00 73.12 76 GLU A CA 1
ATOM 557 C C . GLU A 1 76 ? 13.558 -2.992 -20.356 1.00 73.12 76 GLU A C 1
ATOM 559 O O . GLU A 1 76 ? 13.583 -4.079 -20.925 1.00 73.12 76 GLU A O 1
ATOM 564 N N . GLY A 1 77 ? 14.629 -2.503 -19.724 1.00 71.62 77 GLY A N 1
ATOM 565 C CA . GLY A 1 77 ? 15.929 -3.170 -19.690 1.00 71.62 77 GLY A CA 1
ATOM 566 C C . GLY A 1 77 ? 16.791 -2.967 -20.937 1.00 71.62 77 GLY A C 1
ATOM 567 O O . GLY A 1 77 ? 17.852 -3.575 -21.038 1.00 71.62 77 GLY A O 1
ATOM 568 N N . LEU A 1 78 ? 16.385 -2.092 -21.856 1.00 77.00 78 LEU A N 1
ATOM 569 C CA . LEU A 1 78 ? 17.123 -1.805 -23.090 1.00 77.00 78 LEU A CA 1
ATOM 570 C C . LEU A 1 78 ? 18.376 -0.963 -22.838 1.00 77.00 78 LEU A C 1
ATOM 572 O O . LEU A 1 78 ? 19.318 -0.988 -23.632 1.00 77.00 78 LEU A O 1
ATOM 576 N N . ILE A 1 79 ? 18.386 -0.202 -21.741 1.00 80.50 79 ILE A N 1
ATOM 577 C CA . ILE A 1 79 ? 19.493 0.679 -21.370 1.00 80.50 79 ILE A CA 1
ATOM 578 C C . ILE A 1 79 ? 19.826 0.563 -19.884 1.00 80.50 79 ILE A C 1
ATOM 580 O O . ILE A 1 79 ? 18.977 0.217 -19.064 1.00 80.50 79 ILE A O 1
ATOM 584 N N . GLU A 1 80 ? 21.059 0.903 -19.529 1.00 72.94 80 GLU A N 1
ATOM 585 C CA . GLU A 1 80 ? 21.525 0.985 -18.147 1.00 72.94 80 GLU A CA 1
ATOM 586 C C . GLU A 1 80 ? 22.275 2.291 -17.874 1.00 72.94 80 GLU A C 1
ATOM 588 O O . GLU A 1 80 ? 22.901 2.874 -18.762 1.00 72.94 80 GLU A O 1
ATOM 593 N N . VAL A 1 81 ? 22.219 2.766 -16.629 1.00 75.50 81 VAL A N 1
ATOM 594 C CA . VAL A 1 81 ? 22.983 3.933 -16.179 1.00 75.50 81 VAL A CA 1
ATOM 595 C C . VAL A 1 81 ? 24.300 3.463 -15.572 1.00 75.50 81 VAL A C 1
ATOM 597 O O . VAL A 1 81 ? 24.309 2.775 -14.555 1.00 75.50 81 VAL A O 1
ATOM 600 N N . VAL A 1 82 ? 25.419 3.901 -16.144 1.00 71.25 82 VAL A N 1
ATOM 601 C CA . VAL A 1 82 ? 26.751 3.697 -15.572 1.00 71.25 82 VAL A CA 1
ATOM 602 C C . VAL A 1 82 ? 27.158 4.977 -14.832 1.00 71.25 82 VAL A C 1
ATOM 604 O O . VAL A 1 82 ? 27.320 6.029 -15.470 1.00 71.25 82 VAL A O 1
ATOM 607 N N . PRO A 1 83 ? 27.329 4.933 -13.495 1.00 50.06 83 PRO A N 1
ATOM 608 C CA . PRO A 1 83 ? 27.715 6.098 -12.704 1.00 50.06 83 PRO A CA 1
ATOM 609 C C . PRO A 1 83 ? 28.954 6.796 -13.277 1.00 50.06 83 PRO A C 1
ATOM 611 O O . PRO A 1 83 ? 29.959 6.162 -13.586 1.00 50.06 83 PRO A O 1
ATOM 614 N N . GLY A 1 84 ? 28.862 8.113 -13.473 1.00 59.78 84 GLY A N 1
ATOM 615 C CA . GLY A 1 84 ? 29.943 8.932 -14.034 1.00 59.78 84 GLY A CA 1
ATOM 616 C C . GLY A 1 84 ? 30.197 8.770 -15.540 1.00 59.78 84 GLY A C 1
ATOM 617 O O . GLY A 1 84 ? 30.985 9.535 -16.088 1.00 59.78 84 GLY A O 1
ATOM 618 N N . ARG A 1 85 ? 29.533 7.828 -16.226 1.00 57.84 85 ARG A N 1
ATOM 619 C CA . ARG A 1 85 ? 29.737 7.560 -17.664 1.00 57.84 85 ARG A CA 1
ATOM 620 C C . ARG A 1 85 ? 28.494 7.768 -18.529 1.00 57.84 85 ARG A C 1
ATOM 622 O O . ARG A 1 85 ? 28.631 7.852 -19.742 1.00 57.84 85 ARG A O 1
ATOM 629 N N . GLY A 1 86 ? 27.308 7.892 -17.933 1.00 70.31 86 GLY A N 1
ATOM 630 C CA . GLY A 1 86 ? 26.067 8.156 -18.667 1.00 70.31 86 GLY A CA 1
ATOM 631 C C . GLY A 1 86 ? 25.213 6.903 -18.845 1.00 70.31 86 GLY A C 1
ATOM 632 O O . GLY A 1 86 ? 25.222 6.034 -17.979 1.00 70.31 86 GLY A O 1
ATOM 633 N N . ARG A 1 87 ? 24.422 6.836 -19.921 1.00 77.06 87 ARG A N 1
ATOM 634 C CA . ARG A 1 87 ? 23.517 5.707 -20.195 1.00 77.06 87 ARG A CA 1
ATOM 635 C C . ARG A 1 87 ? 24.028 4.911 -21.379 1.00 77.06 87 ARG A C 1
ATOM 637 O O . ARG A 1 87 ? 24.395 5.518 -22.378 1.00 77.06 87 ARG A O 1
ATOM 644 N N . PHE A 1 88 ? 24.013 3.594 -21.276 1.00 76.94 88 PHE A N 1
ATOM 645 C CA . PHE A 1 88 ? 24.517 2.677 -22.293 1.00 76.94 88 PHE A CA 1
ATOM 646 C C . PHE A 1 88 ? 23.419 1.707 -22.703 1.00 76.94 88 PHE A C 1
ATOM 648 O O . PHE A 1 88 ? 22.543 1.390 -21.900 1.00 76.94 88 PHE A O 1
ATOM 655 N N . VAL A 1 89 ? 23.452 1.269 -23.959 1.00 77.50 89 VAL A N 1
ATOM 656 C CA . VAL A 1 89 ? 22.595 0.179 -24.431 1.00 77.50 89 VAL A CA 1
ATOM 657 C C . VAL A 1 89 ? 23.040 -1.103 -23.744 1.00 77.50 89 VAL A C 1
ATOM 659 O O . VAL A 1 89 ? 24.235 -1.374 -23.666 1.00 77.50 89 VAL A O 1
ATOM 662 N N . ARG A 1 90 ? 22.098 -1.896 -23.235 1.00 69.69 90 ARG A N 1
ATOM 663 C CA . ARG A 1 90 ? 22.438 -3.202 -22.671 1.00 69.69 90 ARG A CA 1
ATOM 664 C C . ARG A 1 90 ? 22.877 -4.135 -23.802 1.00 69.69 90 ARG A C 1
ATOM 666 O O . ARG A 1 90 ? 22.152 -4.312 -24.775 1.00 69.69 90 ARG A O 1
ATOM 673 N N . ALA A 1 91 ? 24.053 -4.746 -23.671 1.00 54.50 91 ALA A N 1
ATOM 674 C CA . ALA A 1 91 ? 24.551 -5.710 -24.644 1.00 54.50 91 ALA A CA 1
ATOM 675 C C . ALA A 1 91 ? 23.689 -6.981 -24.660 1.00 54.50 91 ALA A C 1
ATOM 677 O O . ALA A 1 91 ? 23.715 -7.767 -23.714 1.00 54.50 91 ALA A O 1
ATOM 678 N N . GLY A 1 92 ? 22.928 -7.171 -25.737 1.00 49.41 92 GLY A N 1
ATOM 679 C CA . GLY A 1 92 ? 22.118 -8.358 -25.973 1.00 49.41 92 GLY A CA 1
ATOM 680 C C . GLY A 1 92 ? 21.807 -8.492 -27.458 1.00 49.41 92 GLY A C 1
ATOM 681 O O . GLY A 1 92 ? 21.061 -7.700 -28.025 1.00 49.41 92 GLY A O 1
ATOM 682 N N . ASP A 1 93 ? 22.413 -9.482 -28.096 1.00 40.38 93 ASP A N 1
ATOM 683 C CA . ASP A 1 93 ? 22.245 -9.788 -29.510 1.00 40.38 93 ASP A CA 1
ATOM 684 C C . ASP A 1 93 ? 20.780 -10.171 -29.802 1.00 40.38 93 ASP A C 1
ATOM 686 O O . ASP A 1 93 ? 20.339 -11.242 -29.399 1.00 40.38 93 ASP A O 1
ATOM 690 N N . GLY A 1 94 ? 20.017 -9.307 -30.482 1.00 44.25 94 GLY A N 1
ATOM 691 C CA . GLY A 1 94 ? 18.906 -9.641 -31.396 1.00 44.25 94 GLY A CA 1
ATOM 692 C C . GLY A 1 94 ? 17.863 -10.726 -31.042 1.00 44.25 94 GLY A C 1
ATOM 693 O O . GLY A 1 94 ? 17.225 -11.239 -31.960 1.00 44.25 94 GLY A O 1
ATOM 694 N N . VAL A 1 95 ? 17.650 -11.099 -29.778 1.00 39.03 95 VAL A N 1
ATOM 695 C CA . VAL A 1 95 ? 16.680 -12.125 -29.337 1.00 39.03 95 VAL A CA 1
ATOM 696 C C . VAL A 1 95 ? 15.927 -11.609 -28.095 1.00 39.03 95 VAL A C 1
ATOM 698 O O . VAL A 1 95 ? 16.552 -10.958 -27.259 1.00 39.03 95 VAL A O 1
ATOM 701 N N . PRO A 1 96 ? 14.604 -11.854 -27.938 1.00 39.69 96 PRO A N 1
ATOM 702 C CA . PRO A 1 96 ? 13.775 -11.202 -26.917 1.00 39.69 96 PRO A CA 1
ATOM 703 C C . PRO A 1 96 ? 14.300 -11.386 -25.482 1.00 39.69 96 PRO A C 1
ATOM 705 O O . PRO A 1 96 ? 14.371 -12.506 -24.976 1.00 39.69 96 PRO A O 1
ATOM 708 N N . ASP A 1 97 ? 14.583 -10.269 -24.805 1.00 41.50 97 ASP A N 1
ATOM 709 C CA . ASP A 1 97 ? 15.186 -10.157 -23.461 1.00 41.50 97 ASP A CA 1
ATOM 710 C C . ASP A 1 97 ? 14.253 -10.585 -22.298 1.00 41.50 97 ASP A C 1
ATOM 712 O O . ASP A 1 97 ? 14.423 -10.215 -21.139 1.00 41.50 97 ASP A O 1
ATOM 716 N N . ALA A 1 98 ? 13.235 -11.406 -22.573 1.00 43.78 98 ALA A N 1
ATOM 717 C CA . ALA A 1 98 ? 12.310 -11.909 -21.554 1.00 43.78 98 ALA A CA 1
ATOM 718 C C . ALA A 1 98 ? 12.941 -12.956 -20.609 1.00 43.78 98 ALA A C 1
ATOM 720 O O . ALA A 1 98 ? 12.271 -13.420 -19.686 1.00 43.78 98 ALA A O 1
ATOM 721 N N . VAL A 1 99 ? 14.199 -13.360 -20.831 1.00 42.03 99 VAL A N 1
ATOM 722 C CA . VAL A 1 99 ? 14.759 -14.576 -20.215 1.00 42.03 99 VAL A CA 1
ATOM 723 C C . VAL A 1 99 ? 16.080 -14.362 -19.455 1.00 42.03 99 VAL A C 1
ATOM 725 O O . VAL A 1 99 ? 16.500 -15.293 -18.775 1.00 42.03 99 VAL A O 1
ATOM 728 N N . ARG A 1 100 ? 16.754 -13.193 -19.489 1.00 39.22 100 ARG A N 1
ATOM 729 C CA . ARG A 1 100 ? 18.176 -13.158 -19.061 1.00 39.22 100 ARG A CA 1
ATOM 730 C C . ARG A 1 100 ? 18.671 -12.112 -18.065 1.00 39.22 100 ARG A C 1
ATOM 732 O O . ARG A 1 100 ? 19.845 -12.172 -17.708 1.00 39.22 100 ARG A O 1
ATOM 739 N N . VAL A 1 101 ? 17.825 -11.250 -17.508 1.00 46.97 101 VAL A N 1
ATOM 740 C CA . VAL A 1 101 ? 18.185 -10.586 -16.244 1.00 46.97 101 VAL A CA 1
ATOM 741 C C . VAL A 1 101 ? 17.706 -11.489 -15.129 1.00 46.97 101 VAL A C 1
ATOM 743 O O . VAL A 1 101 ? 16.508 -11.586 -14.914 1.00 46.97 101 VAL A O 1
ATOM 746 N N . GLU A 1 102 ? 18.614 -12.160 -14.433 1.00 51.22 102 GLU A N 1
ATOM 747 C CA . GLU A 1 102 ? 18.336 -12.768 -13.133 1.00 51.22 102 GLU A CA 1
ATOM 748 C C . GLU A 1 102 ? 17.676 -11.687 -12.263 1.00 51.22 102 GLU A C 1
ATOM 750 O O . GLU A 1 102 ? 18.276 -10.650 -11.965 1.00 51.22 102 GLU A O 1
ATOM 755 N N . LYS A 1 103 ? 16.361 -11.807 -12.065 1.00 63.81 103 LYS A N 1
ATOM 756 C CA . LYS A 1 103 ? 15.494 -10.642 -11.884 1.00 63.81 103 LYS A CA 1
ATOM 757 C C . LYS A 1 103 ? 15.715 -10.050 -10.500 1.00 63.81 103 LYS A C 1
ATOM 759 O O . LYS A 1 103 ? 15.040 -10.402 -9.546 1.00 63.81 103 LYS A O 1
ATOM 764 N N . LYS A 1 104 ? 16.628 -9.086 -10.382 1.00 68.06 104 LYS A N 1
ATOM 765 C CA . LYS A 1 104 ? 16.872 -8.344 -9.132 1.00 68.06 104 LYS A CA 1
ATOM 766 C C . LYS A 1 104 ? 15.595 -7.740 -8.535 1.00 68.06 104 LYS A C 1
ATOM 768 O O . LYS A 1 104 ? 15.506 -7.579 -7.327 1.00 68.06 104 LYS A O 1
ATOM 773 N N . TYR A 1 105 ? 14.579 -7.449 -9.351 1.00 76.44 105 TYR A N 1
ATOM 774 C CA . TYR A 1 105 ? 13.270 -7.057 -8.829 1.00 76.44 105 TYR A CA 1
ATOM 775 C C . TYR A 1 105 ? 12.524 -8.214 -8.141 1.00 76.44 105 TYR A C 1
ATOM 777 O O . TYR A 1 105 ? 11.812 -7.949 -7.185 1.00 76.44 105 TYR A O 1
ATOM 785 N N . GLU A 1 106 ? 12.672 -9.468 -8.589 1.00 81.25 106 GLU A N 1
ATOM 786 C CA . GLU A 1 106 ? 12.118 -10.647 -7.900 1.00 81.25 106 GLU A CA 1
ATOM 787 C C . GLU A 1 106 ? 12.758 -10.798 -6.519 1.00 81.25 106 GLU A C 1
ATOM 789 O O . GLU A 1 106 ? 12.038 -11.018 -5.557 1.00 81.25 106 GLU A O 1
ATOM 794 N N . GLN A 1 107 ? 14.063 -10.527 -6.379 1.00 84.12 107 GLN A N 1
ATOM 795 C CA . GLN A 1 107 ? 14.722 -10.488 -5.063 1.00 84.12 107 GLN A CA 1
ATOM 796 C C . GLN A 1 107 ? 14.095 -9.434 -4.135 1.00 84.12 107 GLN A C 1
ATOM 798 O O . GLN A 1 107 ? 13.840 -9.714 -2.967 1.00 84.12 107 GLN A O 1
ATOM 803 N N . VAL A 1 108 ? 13.801 -8.235 -4.655 1.00 87.88 108 VAL A N 1
ATOM 804 C CA . VAL A 1 108 ? 13.091 -7.191 -3.893 1.00 87.88 108 VAL A CA 1
ATOM 805 C C . VAL A 1 108 ? 11.676 -7.651 -3.529 1.00 87.88 108 VAL A C 1
ATOM 807 O O . VAL A 1 108 ? 11.243 -7.466 -2.395 1.00 87.88 108 VAL A O 1
ATOM 810 N N . VAL A 1 109 ? 10.950 -8.258 -4.470 1.00 88.56 109 VAL A N 1
ATOM 811 C CA . VAL A 1 109 ? 9.591 -8.774 -4.243 1.00 88.56 109 VAL A CA 1
ATOM 812 C C . VAL A 1 109 ? 9.589 -9.837 -3.146 1.00 88.56 109 VAL A C 1
ATOM 814 O O . VAL A 1 109 ? 8.799 -9.742 -2.207 1.00 88.56 109 VAL A O 1
ATOM 817 N N . ASP A 1 110 ? 10.471 -10.825 -3.243 1.00 90.00 110 ASP A N 1
ATOM 818 C CA . ASP A 1 110 ? 10.526 -11.951 -2.316 1.00 90.00 110 ASP A CA 1
ATOM 819 C C . ASP A 1 110 ? 10.951 -11.510 -0.918 1.00 90.00 110 ASP A C 1
ATOM 821 O O . ASP A 1 110 ? 10.356 -11.937 0.073 1.00 90.00 110 ASP A O 1
ATOM 825 N N . GLU A 1 111 ? 11.904 -10.587 -0.820 1.00 89.88 111 GLU A N 1
ATOM 826 C CA . GLU A 1 111 ? 12.319 -10.056 0.472 1.00 89.88 111 GLU A CA 1
ATOM 827 C C . GLU A 1 111 ? 11.232 -9.190 1.115 1.00 89.88 111 GLU A C 1
ATOM 829 O O . GLU A 1 111 ? 10.948 -9.336 2.304 1.00 89.88 111 GLU A O 1
ATOM 834 N N . VAL A 1 112 ? 10.558 -8.322 0.354 1.00 87.75 112 VAL A N 1
ATOM 835 C CA . VAL A 1 112 ? 9.446 -7.536 0.906 1.00 87.75 112 VAL A CA 1
ATOM 836 C C . VAL A 1 112 ? 8.298 -8.459 1.327 1.00 87.75 112 VAL A C 1
ATOM 838 O O . VAL A 1 112 ? 7.741 -8.269 2.407 1.00 87.75 112 VAL A O 1
ATOM 841 N N . ARG A 1 113 ? 7.983 -9.513 0.562 1.00 89.25 113 ARG A N 1
ATOM 842 C CA . ARG A 1 113 ? 7.029 -10.554 0.991 1.00 89.25 113 ARG A CA 1
ATOM 843 C C . ARG A 1 113 ? 7.457 -11.202 2.302 1.00 89.25 113 ARG A C 1
ATOM 845 O O . ARG A 1 113 ? 6.623 -11.356 3.193 1.00 89.25 113 ARG A O 1
ATOM 852 N N . ARG A 1 114 ? 8.740 -11.549 2.440 1.00 89.62 114 ARG A N 1
ATOM 853 C CA . ARG A 1 114 ? 9.292 -12.129 3.668 1.00 89.62 114 ARG A CA 1
ATOM 854 C C . ARG A 1 114 ? 9.100 -11.189 4.859 1.00 89.62 114 ARG A C 1
ATOM 856 O O . ARG A 1 114 ? 8.604 -11.645 5.883 1.00 89.62 114 ARG A O 1
ATOM 863 N N . LEU A 1 115 ? 9.426 -9.902 4.716 1.00 85.31 115 LEU A N 1
ATOM 864 C CA . LEU A 1 115 ? 9.278 -8.881 5.766 1.00 85.31 115 LEU A CA 1
ATOM 865 C C . LEU A 1 115 ? 7.820 -8.666 6.198 1.00 85.31 115 LEU A C 1
ATOM 867 O O . LEU A 1 115 ? 7.532 -8.438 7.375 1.00 85.31 115 LEU A O 1
ATOM 871 N N . LEU A 1 116 ? 6.890 -8.726 5.244 1.00 80.50 116 LEU A N 1
ATOM 872 C CA . LEU A 1 116 ? 5.457 -8.614 5.515 1.00 80.50 116 LEU A CA 1
ATOM 873 C C . LEU A 1 116 ? 4.927 -9.870 6.219 1.00 80.50 116 LEU A C 1
ATOM 875 O O . LEU A 1 116 ? 4.182 -9.764 7.192 1.00 80.50 116 LEU A O 1
ATOM 879 N N . ALA A 1 117 ? 5.336 -11.056 5.759 1.00 75.38 117 ALA A N 1
ATOM 880 C CA . ALA A 1 117 ? 4.923 -12.336 6.330 1.00 75.38 117 ALA A CA 1
ATOM 881 C C . ALA A 1 117 ? 5.515 -12.582 7.727 1.00 75.38 117 ALA A C 1
ATOM 883 O O . ALA A 1 117 ? 4.839 -13.149 8.584 1.00 75.38 117 ALA A O 1
ATOM 884 N N . SER A 1 118 ? 6.751 -12.133 7.980 1.00 77.69 118 SER A N 1
ATOM 885 C CA . SER A 1 118 ? 7.390 -12.206 9.300 1.00 77.69 118 SER A CA 1
ATOM 886 C C . SER A 1 118 ? 6.814 -11.194 10.298 1.00 77.69 118 SER A C 1
ATOM 888 O O . SER A 1 118 ? 7.014 -11.339 11.504 1.00 77.69 118 SER A O 1
ATOM 890 N N . GLY A 1 119 ? 6.085 -10.179 9.817 1.00 74.19 119 GLY A N 1
ATOM 891 C CA . GLY A 1 119 ? 5.530 -9.102 10.635 1.00 74.19 119 GLY A CA 1
ATOM 892 C C . GLY A 1 119 ? 6.549 -8.033 11.042 1.00 74.19 119 GLY A C 1
ATOM 893 O O . GLY A 1 119 ? 6.204 -7.151 11.831 1.00 74.19 119 GLY A O 1
ATOM 894 N N . GLU A 1 120 ? 7.772 -8.079 10.501 1.00 77.50 120 GLU A N 1
ATOM 895 C CA . GLU A 1 120 ? 8.786 -7.029 10.670 1.00 77.50 120 GLU A CA 1
ATOM 896 C C . GLU A 1 120 ? 8.266 -5.679 10.155 1.00 77.50 120 GLU A C 1
ATOM 898 O O . GLU A 1 120 ? 8.463 -4.644 10.797 1.00 77.50 120 GLU A O 1
ATOM 903 N N . VAL A 1 121 ? 7.513 -5.703 9.049 1.00 78.12 121 VAL A N 1
ATOM 904 C CA . VAL A 1 121 ? 6.687 -4.577 8.607 1.00 78.12 121 VAL A CA 1
ATOM 905 C C . VAL A 1 121 ? 5.213 -4.947 8.812 1.00 78.12 121 VAL A C 1
ATOM 907 O O . VAL A 1 121 ? 4.646 -5.696 8.016 1.00 78.12 121 VAL A O 1
ATOM 910 N N . PRO A 1 122 ? 4.554 -4.444 9.872 1.00 75.88 122 PRO A N 1
ATOM 911 C CA . PRO A 1 122 ? 3.152 -4.761 10.127 1.00 75.88 122 PRO A CA 1
ATOM 912 C C . PRO A 1 122 ? 2.243 -4.113 9.077 1.00 75.88 122 PRO A C 1
ATOM 914 O O . PRO A 1 122 ? 2.624 -3.131 8.448 1.00 75.88 122 PRO A O 1
ATOM 917 N N . ALA A 1 123 ? 1.001 -4.585 8.943 1.00 76.31 123 ALA A N 1
ATOM 918 C CA . ALA A 1 123 ? 0.012 -3.972 8.051 1.00 76.31 123 ALA A CA 1
ATOM 919 C C . ALA A 1 123 ? -0.164 -2.457 8.316 1.00 76.31 123 ALA A C 1
ATOM 921 O O . ALA A 1 123 ? -0.303 -1.987 9.453 1.00 76.31 123 ALA A O 1
ATOM 922 N N . GLY A 1 124 ? -0.135 -1.658 7.251 1.00 75.56 124 GLY A N 1
ATOM 923 C CA . GLY A 1 124 ? -0.053 -0.194 7.254 1.00 75.56 124 GLY A CA 1
ATOM 924 C C . GLY A 1 124 ? 1.257 0.376 7.818 1.00 75.56 124 GLY A C 1
ATOM 925 O O . GLY A 1 124 ? 1.327 1.565 8.116 1.00 75.56 124 GLY A O 1
ATOM 926 N N . GLY A 1 125 ? 2.262 -0.465 8.053 1.00 77.88 125 GLY A N 1
ATOM 927 C CA . GLY A 1 125 ? 3.636 -0.072 8.340 1.00 77.88 125 GLY A CA 1
ATOM 928 C C . GLY A 1 125 ? 4.317 0.456 7.082 1.00 77.88 125 GLY A C 1
ATOM 929 O O . GLY A 1 125 ? 3.904 0.158 5.962 1.00 77.88 125 GLY A O 1
ATOM 930 N N . ARG A 1 126 ? 5.345 1.283 7.260 1.00 87.62 126 ARG A N 1
ATOM 931 C CA . ARG A 1 126 ? 6.054 1.923 6.151 1.00 87.62 126 ARG A CA 1
ATOM 932 C C . ARG A 1 126 ? 7.049 0.938 5.539 1.00 87.62 126 ARG A C 1
ATOM 934 O O . ARG A 1 126 ? 7.952 0.492 6.235 1.00 87.62 126 ARG A O 1
ATOM 941 N N . VAL A 1 127 ? 6.894 0.654 4.248 1.00 87.69 127 VAL A N 1
ATOM 942 C CA . VAL A 1 127 ? 7.868 -0.118 3.455 1.00 87.69 127 VAL A CA 1
ATOM 943 C C . VAL A 1 127 ? 8.998 0.799 2.987 1.00 87.69 127 VAL A C 1
ATOM 945 O O . VAL A 1 127 ? 10.159 0.424 3.052 1.00 87.69 127 VAL A O 1
ATOM 948 N N . GLY A 1 128 ? 8.667 2.030 2.586 1.00 89.44 128 GLY A N 1
ATOM 949 C CA . GLY A 1 128 ? 9.643 3.044 2.172 1.00 89.44 128 GLY A CA 1
ATOM 950 C C . GLY A 1 128 ? 9.291 3.698 0.842 1.00 89.44 128 GLY A C 1
ATOM 951 O O . GLY A 1 128 ? 8.269 3.385 0.236 1.00 89.44 128 GLY A O 1
ATOM 952 N N . THR A 1 129 ? 10.099 4.651 0.391 1.00 91.12 129 THR A N 1
ATOM 953 C CA . THR A 1 129 ? 10.018 5.182 -0.979 1.00 91.12 129 THR A CA 1
ATOM 954 C C . THR A 1 129 ? 10.699 4.233 -1.964 1.00 91.12 129 THR A C 1
ATOM 956 O O . THR A 1 129 ? 11.517 3.405 -1.574 1.00 91.12 129 THR A O 1
ATOM 959 N N . ALA A 1 130 ? 10.418 4.372 -3.264 1.00 82.00 130 ALA A N 1
ATOM 960 C CA . ALA A 1 130 ? 11.125 3.584 -4.276 1.00 82.00 130 ALA A CA 1
ATOM 961 C C . ALA A 1 130 ? 12.647 3.826 -4.260 1.00 82.00 130 ALA A C 1
ATOM 963 O O . ALA A 1 130 ? 13.401 2.904 -4.539 1.00 82.00 130 ALA A O 1
ATOM 964 N N . GLY A 1 131 ? 13.097 5.037 -3.905 1.00 78.25 131 GLY A N 1
ATOM 965 C CA . GLY A 1 131 ? 14.522 5.346 -3.748 1.00 78.25 131 GLY A CA 1
ATOM 966 C C . GLY A 1 131 ? 15.142 4.645 -2.541 1.00 78.25 131 GLY A C 1
ATOM 967 O O . GLY A 1 131 ? 16.173 4.007 -2.675 1.00 78.25 131 GLY A O 1
ATOM 968 N N . GLU A 1 132 ? 14.470 4.670 -1.390 1.00 84.75 132 GLU A N 1
ATOM 969 C CA . GLU A 1 132 ? 14.948 3.977 -0.183 1.00 84.75 132 GLU A CA 1
ATOM 970 C C . GLU A 1 132 ? 15.020 2.458 -0.385 1.00 84.75 132 GLU A C 1
ATOM 972 O O . GLU A 1 132 ? 15.995 1.824 0.012 1.00 84.75 132 GLU A O 1
ATOM 977 N N . VAL A 1 133 ? 14.011 1.877 -1.043 1.00 86.31 133 VAL A N 1
ATOM 978 C CA . VAL A 1 133 ? 14.016 0.454 -1.407 1.00 86.31 133 VAL A CA 1
ATOM 979 C C . VAL A 1 133 ? 15.116 0.173 -2.435 1.00 86.31 133 VAL A C 1
ATOM 981 O O . VAL A 1 133 ? 15.781 -0.851 -2.362 1.00 86.31 133 VAL A O 1
ATOM 984 N N . ALA A 1 134 ? 15.374 1.076 -3.377 1.00 80.12 134 ALA A N 1
ATOM 985 C CA . ALA A 1 134 ? 16.478 0.906 -4.316 1.00 80.12 134 ALA A CA 1
ATOM 986 C C . ALA A 1 134 ? 17.843 0.878 -3.611 1.00 80.12 134 ALA A C 1
ATOM 988 O O . ALA A 1 134 ? 18.629 -0.043 -3.841 1.00 80.12 134 ALA A O 1
ATOM 989 N N . ASP A 1 135 ? 18.080 1.830 -2.708 1.00 81.06 135 ASP A N 1
ATOM 990 C CA . ASP A 1 135 ? 19.324 1.952 -1.947 1.00 81.06 135 ASP A CA 1
ATOM 991 C C . ASP A 1 135 ? 19.558 0.734 -1.046 1.00 81.06 135 ASP A C 1
ATOM 993 O O . ASP A 1 135 ? 20.654 0.173 -1.029 1.00 81.06 135 ASP A O 1
ATOM 997 N N . GLN A 1 136 ? 18.519 0.281 -0.337 1.00 84.25 136 GLN A N 1
ATOM 998 C CA . GLN A 1 136 ? 18.604 -0.872 0.562 1.00 84.25 136 GLN A CA 1
ATOM 999 C C . GLN A 1 136 ? 18.973 -2.167 -0.174 1.00 84.25 136 GLN A C 1
ATOM 1001 O O . GLN A 1 136 ? 19.694 -3.004 0.367 1.00 84.25 136 GLN A O 1
ATOM 1006 N N . PHE A 1 137 ? 18.477 -2.335 -1.398 1.00 80.44 137 PHE A N 1
ATOM 1007 C CA . PHE A 1 137 ? 18.633 -3.564 -2.173 1.00 80.44 137 PHE A CA 1
ATOM 1008 C C . PHE A 1 137 ? 19.746 -3.486 -3.226 1.00 80.44 137 PHE A C 1
ATOM 1010 O O . PHE A 1 137 ? 19.984 -4.458 -3.943 1.00 80.44 137 PHE A O 1
ATOM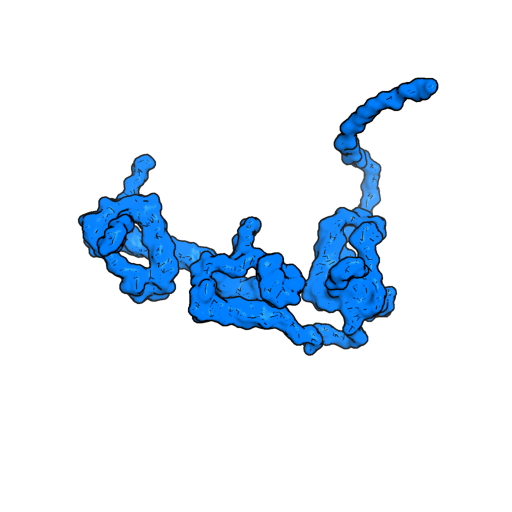 1017 N N . GLY A 1 138 ? 20.432 -2.343 -3.345 1.00 76.88 138 GLY A N 1
ATOM 1018 C CA . GLY A 1 138 ? 21.464 -2.131 -4.362 1.00 76.88 138 GLY A CA 1
ATOM 1019 C C . GLY A 1 138 ? 20.928 -2.257 -5.794 1.00 76.88 138 GLY A C 1
ATOM 1020 O O . GLY A 1 138 ? 21.612 -2.793 -6.673 1.00 76.88 138 GLY A O 1
ATOM 1021 N N . VAL A 1 139 ? 19.690 -1.808 -6.028 1.00 78.75 139 VAL A N 1
ATOM 1022 C CA . VAL A 1 139 ? 19.019 -1.825 -7.340 1.00 78.75 139 VAL A CA 1
ATOM 1023 C C . VAL A 1 139 ? 18.745 -0.406 -7.843 1.00 78.75 139 VAL A C 1
ATOM 1025 O O . VAL A 1 139 ? 18.955 0.568 -7.129 1.00 78.75 139 VAL A O 1
ATOM 1028 N N . SER A 1 140 ? 18.275 -0.260 -9.086 1.00 72.81 140 SER A N 1
ATOM 1029 C CA . SER A 1 140 ? 17.841 1.051 -9.589 1.00 72.81 140 SER A CA 1
ATOM 1030 C C . SER A 1 140 ? 16.472 1.457 -9.003 1.00 72.81 140 SER A C 1
ATOM 1032 O O . SER A 1 140 ? 15.646 0.582 -8.706 1.00 72.81 140 SER A O 1
ATOM 1034 N N . PRO A 1 141 ? 16.155 2.766 -8.913 1.00 73.25 141 PRO A N 1
ATOM 1035 C CA . PRO A 1 141 ? 14.819 3.243 -8.542 1.00 73.25 141 PRO A CA 1
ATOM 1036 C C . PRO A 1 141 ? 13.688 2.698 -9.428 1.00 73.25 141 PRO A C 1
ATOM 1038 O O . PRO A 1 141 ? 12.587 2.467 -8.926 1.00 73.25 141 PRO A O 1
ATOM 1041 N N . GLY A 1 142 ? 13.945 2.454 -10.720 1.00 68.50 142 GLY A N 1
ATOM 1042 C CA . GLY A 1 142 ? 12.982 1.827 -11.636 1.00 68.50 142 GLY A CA 1
ATOM 1043 C C . GLY A 1 142 ? 12.721 0.360 -11.284 1.00 68.50 142 GLY A C 1
ATOM 1044 O O . GLY A 1 142 ? 11.573 -0.067 -11.168 1.00 68.50 142 GLY A O 1
ATOM 1045 N N . THR A 1 143 ? 13.776 -0.399 -10.966 1.00 76.50 143 THR A N 1
ATOM 1046 C CA . THR A 1 143 ? 13.675 -1.795 -10.497 1.00 76.50 143 THR A CA 1
ATOM 1047 C C . THR A 1 143 ? 12.881 -1.903 -9.191 1.00 76.50 143 THR A C 1
ATOM 1049 O O . THR A 1 143 ? 11.992 -2.750 -9.083 1.00 76.50 143 THR A O 1
ATOM 1052 N N . ALA A 1 144 ? 13.147 -1.020 -8.223 1.00 80.81 144 ALA A N 1
ATOM 1053 C CA . ALA A 1 144 ? 12.394 -0.960 -6.972 1.00 80.81 144 ALA A CA 1
ATOM 1054 C C . ALA A 1 144 ? 10.931 -0.547 -7.201 1.00 80.81 144 ALA A C 1
ATOM 1056 O O . ALA A 1 144 ? 10.019 -1.168 -6.659 1.00 80.81 144 ALA A O 1
ATOM 1057 N N . THR A 1 145 ? 10.688 0.454 -8.055 1.00 82.19 145 THR A N 1
ATOM 1058 C CA . THR A 1 145 ? 9.328 0.875 -8.431 1.00 82.19 145 THR A CA 1
ATOM 1059 C C . THR A 1 145 ? 8.550 -0.284 -9.046 1.00 82.19 145 THR A C 1
ATOM 1061 O O . THR A 1 145 ? 7.423 -0.546 -8.636 1.00 82.19 145 THR A O 1
ATOM 1064 N N . ARG A 1 146 ? 9.158 -1.025 -9.978 1.00 80.31 146 ARG A N 1
ATOM 1065 C CA . ARG A 1 146 ? 8.551 -2.203 -10.606 1.00 80.31 146 ARG A CA 1
ATOM 1066 C C . ARG A 1 146 ? 8.193 -3.279 -9.581 1.00 80.31 146 ARG A C 1
ATOM 1068 O O . ARG A 1 146 ? 7.080 -3.795 -9.627 1.00 80.31 146 ARG A O 1
ATOM 1075 N N . ALA A 1 147 ? 9.092 -3.589 -8.646 1.00 84.69 147 ALA A N 1
ATOM 1076 C CA . ALA A 1 147 ? 8.816 -4.538 -7.566 1.00 84.69 147 ALA A CA 1
ATOM 1077 C C . ALA A 1 147 ? 7.624 -4.091 -6.700 1.00 84.69 147 ALA A C 1
ATOM 1079 O O . ALA A 1 147 ? 6.701 -4.866 -6.457 1.00 84.69 147 ALA A O 1
ATOM 1080 N N . LEU A 1 148 ? 7.599 -2.820 -6.293 1.00 86.38 148 LEU A N 1
ATOM 1081 C CA . LEU A 1 148 ? 6.541 -2.256 -5.450 1.00 86.38 148 LEU A CA 1
ATOM 1082 C C . LEU A 1 148 ? 5.184 -2.195 -6.166 1.00 86.38 148 LEU A C 1
ATOM 1084 O O . LEU A 1 148 ? 4.154 -2.448 -5.547 1.00 86.38 148 LEU A O 1
ATOM 1088 N N . VAL A 1 149 ? 5.173 -1.935 -7.475 1.00 81.31 149 VAL A N 1
ATOM 1089 C CA . VAL A 1 149 ? 3.958 -1.999 -8.303 1.00 81.31 149 VAL A CA 1
ATOM 1090 C C . VAL A 1 149 ? 3.403 -3.425 -8.371 1.00 81.31 149 VAL A C 1
ATOM 1092 O O . VAL A 1 149 ? 2.192 -3.599 -8.254 1.00 81.31 149 VAL A O 1
ATOM 1095 N N . LEU A 1 150 ? 4.259 -4.444 -8.519 1.00 82.06 150 LEU A N 1
ATOM 1096 C CA . LEU A 1 150 ? 3.827 -5.849 -8.509 1.00 82.06 150 LEU A CA 1
ATOM 1097 C C . LEU A 1 150 ? 3.232 -6.241 -7.151 1.00 82.06 150 LEU A C 1
ATOM 1099 O O . LEU A 1 150 ? 2.130 -6.779 -7.091 1.00 82.06 150 LEU A O 1
ATOM 1103 N N . LEU A 1 151 ? 3.907 -5.879 -6.060 1.00 86.00 151 LEU A N 1
ATOM 1104 C CA . LEU A 1 151 ? 3.405 -6.097 -4.701 1.00 86.00 151 LEU A CA 1
ATOM 1105 C C . LEU A 1 151 ? 2.075 -5.366 -4.451 1.00 86.00 151 LEU A C 1
ATOM 1107 O O . LEU A 1 151 ? 1.215 -5.875 -3.735 1.00 86.00 151 LEU A O 1
ATOM 1111 N N . ALA A 1 152 ? 1.874 -4.187 -5.045 1.00 82.69 152 ALA A N 1
ATOM 1112 C CA . ALA A 1 152 ? 0.613 -3.459 -4.934 1.00 82.69 152 ALA A CA 1
ATOM 1113 C C . ALA A 1 152 ? -0.522 -4.092 -5.738 1.00 82.69 152 ALA A C 1
ATOM 1115 O O . ALA A 1 152 ? -1.657 -4.111 -5.267 1.00 82.69 152 ALA A O 1
ATOM 1116 N N . ALA A 1 153 ? -0.226 -4.657 -6.910 1.00 73.62 153 ALA A N 1
ATOM 1117 C CA . ALA A 1 153 ? -1.197 -5.443 -7.667 1.00 73.62 153 ALA A CA 1
ATOM 1118 C C . ALA A 1 153 ? -1.665 -6.688 -6.887 1.00 73.62 153 ALA A C 1
ATOM 1120 O O . ALA A 1 153 ? -2.806 -7.114 -7.037 1.00 73.62 153 ALA A O 1
ATOM 1121 N N . GLU A 1 154 ? -0.811 -7.228 -6.012 1.00 83.12 154 GLU A N 1
ATOM 1122 C CA . GLU A 1 154 ? -1.138 -8.310 -5.072 1.00 83.12 154 GLU A CA 1
ATOM 1123 C C . GLU A 1 154 ? -1.844 -7.821 -3.790 1.00 83.12 154 GLU A C 1
ATOM 1125 O O . GLU A 1 154 ? -2.225 -8.631 -2.947 1.00 83.12 154 GLU A O 1
ATOM 1130 N N . GLY A 1 155 ? -2.015 -6.507 -3.607 1.00 79.75 155 GLY A N 1
ATOM 1131 C CA . GLY A 1 155 ? -2.593 -5.916 -2.393 1.00 79.75 155 GLY A CA 1
ATOM 1132 C C . GLY A 1 155 ? -1.678 -5.979 -1.163 1.00 79.75 155 GLY A C 1
ATOM 1133 O O . GLY A 1 155 ? -2.126 -5.734 -0.041 1.00 79.75 155 GLY A O 1
ATOM 1134 N N . LEU A 1 156 ? -0.395 -6.302 -1.352 1.00 84.75 156 LEU A N 1
ATOM 1135 C CA . LEU A 1 156 ? 0.596 -6.428 -0.281 1.00 84.75 156 LEU A CA 1
ATOM 1136 C C . LEU A 1 156 ? 1.207 -5.091 0.124 1.00 84.75 156 LEU A C 1
ATOM 1138 O O . LEU A 1 156 ? 1.717 -4.976 1.237 1.00 84.75 156 LEU A O 1
ATOM 1142 N N . VAL A 1 157 ? 1.156 -4.087 -0.752 1.00 87.19 157 VAL A N 1
ATOM 1143 C CA . VAL A 1 157 ? 1.552 -2.712 -0.440 1.00 87.19 157 VAL A CA 1
ATOM 1144 C C . VAL A 1 157 ? 0.631 -1.701 -1.123 1.00 87.19 157 VAL A C 1
ATOM 1146 O O . VAL A 1 157 ? 0.042 -1.988 -2.157 1.00 87.19 157 VAL A O 1
ATOM 1149 N N . THR A 1 158 ? 0.534 -0.487 -0.591 1.00 83.62 158 THR A N 1
ATOM 1150 C CA . THR A 1 158 ? -0.205 0.626 -1.196 1.00 83.62 158 THR A CA 1
ATOM 1151 C C . THR A 1 158 ? 0.681 1.865 -1.274 1.00 83.62 158 THR A C 1
ATOM 1153 O O . THR A 1 158 ? 1.309 2.225 -0.272 1.00 83.62 158 THR A O 1
ATOM 1156 N N . PRO A 1 159 ? 0.738 2.555 -2.425 1.00 81.69 159 PRO A N 1
ATOM 1157 C CA . PRO A 1 159 ? 1.413 3.839 -2.518 1.00 81.69 159 PRO A CA 1
ATOM 1158 C C . PRO A 1 159 ? 0.575 4.947 -1.869 1.00 81.69 159 PRO A C 1
ATOM 1160 O O . PRO A 1 159 ? -0.620 5.074 -2.127 1.00 81.69 159 PRO A O 1
ATOM 1163 N N . VAL A 1 160 ? 1.221 5.817 -1.094 1.00 78.38 160 VAL A N 1
ATOM 1164 C CA . VAL A 1 160 ? 0.648 7.096 -0.652 1.00 78.38 160 VAL A CA 1
ATOM 1165 C C . VAL A 1 160 ? 1.414 8.217 -1.335 1.00 78.38 160 VAL A C 1
ATOM 1167 O O . VAL A 1 160 ? 2.632 8.349 -1.180 1.00 78.38 160 VAL A O 1
ATOM 1170 N N . HIS A 1 161 ? 0.694 9.018 -2.121 1.00 64.00 161 HIS A N 1
ATOM 1171 C CA . HIS A 1 161 ? 1.290 10.075 -2.929 1.00 64.00 161 HIS A CA 1
ATOM 1172 C C . HIS A 1 161 ? 2.097 11.052 -2.061 1.00 64.00 161 HIS A C 1
ATOM 1174 O O . HIS A 1 161 ? 1.594 11.578 -1.072 1.00 64.00 161 HIS A O 1
ATOM 1180 N N . GLY A 1 162 ? 3.359 11.279 -2.430 1.00 61.31 162 GLY A N 1
ATOM 1181 C CA . GLY A 1 162 ? 4.256 12.199 -1.725 1.00 61.31 162 GLY A CA 1
ATOM 1182 C C . GLY A 1 162 ? 4.829 11.690 -0.397 1.00 61.31 162 GLY A C 1
ATOM 1183 O O . GLY A 1 162 ? 5.561 12.437 0.244 1.00 61.31 162 GLY A O 1
ATOM 1184 N N . GLN A 1 163 ? 4.539 10.451 0.018 1.00 72.62 163 GLN A N 1
ATOM 1185 C CA . GLN A 1 163 ? 5.074 9.887 1.262 1.00 72.62 163 GLN A CA 1
ATOM 1186 C C . GLN A 1 163 ? 5.929 8.644 1.029 1.00 72.62 163 GLN A C 1
ATOM 1188 O O . GLN A 1 163 ? 7.153 8.727 1.078 1.00 72.62 163 GLN A O 1
ATOM 1193 N N . ALA A 1 164 ? 5.297 7.485 0.843 1.00 85.75 164 ALA A N 1
ATOM 1194 C CA . ALA A 1 164 ? 5.960 6.187 0.771 1.00 85.75 164 ALA A CA 1
ATOM 1195 C C . ALA A 1 164 ? 4.975 5.098 0.320 1.00 85.75 164 ALA A C 1
ATOM 1197 O O . ALA A 1 164 ? 3.775 5.335 0.174 1.00 85.75 164 ALA A O 1
ATOM 1198 N N . TRP A 1 165 ? 5.500 3.892 0.148 1.00 88.62 165 TRP A N 1
ATOM 1199 C CA . TRP A 1 165 ? 4.739 2.655 0.079 1.00 88.62 165 TRP A CA 1
ATOM 1200 C C . TRP A 1 165 ? 4.504 2.117 1.491 1.00 88.62 165 TRP A C 1
ATOM 1202 O O . TRP A 1 165 ? 5.386 2.179 2.356 1.00 88.62 165 TRP A O 1
ATOM 1212 N N . PHE A 1 166 ? 3.310 1.588 1.723 1.00 84.88 166 PHE A N 1
ATOM 1213 C CA . PHE A 1 166 ? 2.870 1.055 3.008 1.00 84.88 166 PHE A CA 1
ATOM 1214 C C . PHE A 1 166 ? 2.394 -0.377 2.847 1.00 84.88 166 PHE A C 1
ATOM 1216 O O . PHE A 1 166 ? 1.839 -0.711 1.815 1.00 84.88 166 PHE A O 1
ATOM 1223 N N . ALA A 1 167 ? 2.580 -1.208 3.863 1.00 85.81 167 ALA A N 1
ATOM 1224 C CA . ALA A 1 167 ? 2.130 -2.592 3.874 1.00 85.81 167 ALA A CA 1
ATOM 1225 C C . ALA A 1 167 ? 0.597 -2.715 3.808 1.00 85.81 167 ALA A C 1
ATOM 1227 O O . ALA A 1 167 ? -0.120 -2.033 4.540 1.00 85.81 167 ALA A O 1
ATOM 1228 N N . GLY A 1 168 ? 0.107 -3.653 3.006 1.00 80.50 168 GLY A N 1
ATOM 1229 C CA . GLY A 1 168 ? -1.303 -3.970 2.794 1.00 80.50 168 GLY A CA 1
ATOM 1230 C C . GLY A 1 168 ? -2.050 -2.981 1.899 1.00 80.50 168 GLY A C 1
ATOM 1231 O O . GLY A 1 168 ? -1.535 -1.931 1.512 1.00 80.50 168 GLY A O 1
ATOM 1232 N N . ASP A 1 169 ? -3.301 -3.323 1.600 1.00 72.44 169 ASP A N 1
ATOM 1233 C CA . ASP A 1 169 ? -4.281 -2.438 0.971 1.00 72.44 169 ASP A CA 1
ATOM 1234 C C . ASP A 1 169 ? -4.763 -1.399 1.995 1.00 72.44 169 ASP A C 1
ATOM 1236 O O . ASP A 1 169 ? -5.609 -1.703 2.837 1.00 72.44 169 ASP A O 1
ATOM 1240 N N . LEU A 1 170 ? -4.230 -0.172 1.946 1.00 58.84 170 LEU A N 1
ATOM 1241 C CA . LEU A 1 170 ? -4.627 0.908 2.857 1.00 58.84 170 LEU A CA 1
ATOM 1242 C C . LEU A 1 170 ? -6.111 1.274 2.717 1.00 58.84 170 LEU A C 1
ATOM 1244 O O . LEU A 1 170 ? -6.701 1.725 3.695 1.00 58.84 170 LEU A O 1
ATOM 1248 N N . GLY A 1 171 ? -6.727 1.067 1.550 1.00 56.75 171 GLY A N 1
ATOM 1249 C CA . GLY A 1 171 ? -8.156 1.295 1.333 1.00 56.75 171 GLY A CA 1
ATOM 1250 C C . GLY A 1 171 ? -9.001 0.265 2.079 1.00 56.75 171 GLY A C 1
ATOM 1251 O O . GLY A 1 171 ? -9.901 0.628 2.840 1.00 56.75 171 GLY A O 1
ATOM 1252 N N . ALA A 1 172 ? -8.660 -1.018 1.956 1.00 57.59 172 ALA A N 1
ATOM 1253 C CA . ALA A 1 172 ? -9.300 -2.077 2.734 1.00 57.59 172 ALA A CA 1
ATOM 1254 C C . ALA A 1 172 ? -8.938 -2.024 4.227 1.00 57.59 172 ALA A C 1
ATOM 1256 O O . ALA A 1 172 ? -9.764 -2.383 5.060 1.00 57.59 172 ALA A O 1
ATOM 1257 N N . GLU A 1 173 ? -7.729 -1.598 4.593 1.00 59.06 173 GLU A N 1
ATOM 1258 C CA . GLU A 1 173 ? -7.256 -1.494 5.980 1.00 59.06 173 GLU A CA 1
ATOM 1259 C C . GLU A 1 173 ? -7.910 -0.307 6.702 1.00 59.06 173 GLU A C 1
ATOM 1261 O O . GLU A 1 173 ? -8.362 -0.453 7.839 1.00 59.06 173 GLU A O 1
ATOM 1266 N N . ALA A 1 174 ? -8.019 0.854 6.045 1.00 61.41 174 ALA A N 1
ATOM 1267 C CA . ALA A 1 174 ? -8.763 2.004 6.552 1.00 61.41 174 ALA A CA 1
ATOM 1268 C C . ALA A 1 174 ? -10.252 1.667 6.679 1.00 61.41 174 ALA A C 1
ATOM 1270 O O . ALA A 1 174 ? -10.857 1.970 7.706 1.00 61.41 174 ALA A O 1
ATOM 1271 N N . ASN A 1 175 ? -10.819 0.950 5.703 1.00 70.00 175 ASN A N 1
ATOM 1272 C CA . ASN A 1 175 ? -12.197 0.470 5.780 1.00 70.00 175 ASN A CA 1
ATOM 1273 C C . ASN A 1 175 ? -12.387 -0.555 6.917 1.00 70.00 175 ASN A C 1
ATOM 1275 O O . ASN A 1 175 ? -13.306 -0.426 7.719 1.00 70.00 175 ASN A O 1
ATOM 1279 N N . ARG A 1 176 ? -11.473 -1.521 7.088 1.00 79.12 176 ARG A N 1
ATOM 1280 C CA . ARG A 1 176 ? -11.497 -2.481 8.209 1.00 79.12 176 ARG A CA 1
ATOM 1281 C C . ARG A 1 176 ? -11.352 -1.785 9.560 1.00 79.12 176 ARG A C 1
ATOM 1283 O O . ARG A 1 176 ? -12.071 -2.119 10.497 1.00 79.12 176 ARG A O 1
ATOM 1290 N N . THR A 1 177 ? -10.474 -0.791 9.654 1.00 83.62 177 THR A N 1
ATOM 1291 C CA . THR A 1 177 ? -10.298 0.025 10.861 1.00 83.62 177 THR A CA 1
ATOM 12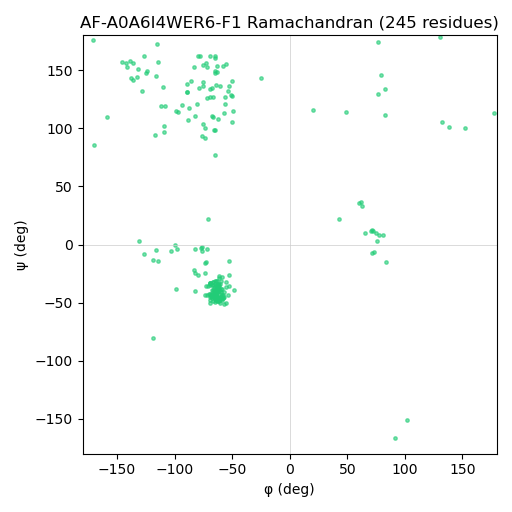92 C C . THR A 1 177 ? -11.580 0.792 11.183 1.00 83.62 177 THR A C 1
ATOM 1294 O O . THR A 1 177 ? -12.064 0.716 12.310 1.00 83.62 177 THR A O 1
ATOM 1297 N N . ALA A 1 178 ? -12.172 1.465 10.193 1.00 82.00 178 ALA A N 1
ATOM 1298 C CA . ALA A 1 178 ? -13.435 2.182 10.344 1.00 82.00 178 ALA A CA 1
ATOM 1299 C C . ALA A 1 178 ? -14.596 1.242 10.707 1.00 82.00 178 ALA A C 1
ATOM 1301 O O . ALA A 1 178 ? -15.424 1.591 11.547 1.00 82.00 178 ALA A O 1
ATOM 1302 N N . ALA A 1 179 ? -14.633 0.031 10.143 1.00 83.56 179 ALA A N 1
ATOM 1303 C CA . ALA A 1 179 ? -15.632 -0.984 10.459 1.00 83.56 179 ALA A CA 1
ATOM 1304 C C . ALA A 1 179 ? -15.499 -1.496 11.902 1.00 83.56 179 ALA A C 1
ATOM 1306 O O . ALA A 1 179 ? -16.503 -1.599 12.607 1.00 83.56 179 ALA A O 1
ATOM 1307 N N . VAL A 1 180 ? -14.279 -1.786 12.369 1.00 91.44 180 VAL A N 1
ATOM 1308 C CA . VAL A 1 180 ? -14.031 -2.198 13.763 1.00 91.44 180 VAL A CA 1
ATOM 1309 C C . VAL A 1 180 ? -14.369 -1.060 14.724 1.00 91.44 180 VAL A C 1
ATOM 1311 O O . VAL A 1 180 ? -15.104 -1.284 15.684 1.00 91.44 180 VAL A O 1
ATOM 1314 N N . ALA A 1 181 ? -13.922 0.167 14.439 1.00 91.19 181 ALA A N 1
ATOM 1315 C CA . ALA A 1 181 ? -14.274 1.343 15.233 1.00 91.19 181 ALA A CA 1
ATOM 1316 C C . ALA A 1 181 ? -15.798 1.537 15.286 1.00 91.19 181 ALA A C 1
ATOM 1318 O O . ALA A 1 181 ? -16.360 1.680 16.365 1.00 91.19 181 ALA A O 1
ATOM 1319 N N . GLY A 1 182 ? -16.492 1.427 14.149 1.00 88.38 182 GLY A N 1
ATOM 1320 C CA . GLY A 1 182 ? -17.952 1.512 14.072 1.00 88.38 182 GLY A CA 1
ATOM 1321 C C . GLY A 1 182 ? -18.677 0.461 14.911 1.00 88.38 182 GLY A C 1
ATOM 1322 O O . GLY A 1 182 ? -19.617 0.798 15.631 1.00 88.38 182 GLY A O 1
ATOM 1323 N N . ARG A 1 183 ? -18.220 -0.797 14.888 1.00 92.44 183 ARG A N 1
ATOM 1324 C CA . ARG A 1 183 ? -18.790 -1.862 15.733 1.00 92.44 183 ARG A CA 1
ATOM 1325 C C . ARG A 1 183 ? -18.574 -1.590 17.218 1.00 92.44 183 ARG A C 1
ATOM 1327 O O . ARG A 1 183 ? -19.496 -1.794 18.006 1.00 92.44 183 ARG A O 1
ATOM 1334 N N . LEU A 1 184 ? -17.386 -1.125 17.599 1.00 93.31 184 LEU A N 1
ATOM 1335 C CA . LEU A 1 184 ? -17.071 -0.786 18.986 1.00 93.31 184 LEU A CA 1
ATOM 1336 C C . LEU A 1 184 ? -17.874 0.426 19.470 1.00 93.31 184 LEU A C 1
ATOM 1338 O O . LEU A 1 184 ? -18.442 0.357 20.557 1.00 93.31 184 LEU A O 1
ATOM 1342 N N . ARG A 1 185 ? -18.027 1.475 18.649 1.00 93.44 185 ARG A N 1
ATOM 1343 C CA . ARG A 1 185 ? -18.930 2.604 18.939 1.00 93.44 185 ARG A CA 1
ATOM 1344 C C . ARG A 1 185 ? -20.350 2.128 19.188 1.00 93.44 185 ARG A C 1
ATOM 1346 O O . ARG A 1 185 ? -20.938 2.469 20.206 1.00 93.44 185 ARG A O 1
ATOM 1353 N N . ALA A 1 186 ? -20.884 1.303 18.289 1.00 89.56 186 ALA A N 1
ATOM 1354 C CA . ALA A 1 186 ? -22.228 0.760 18.436 1.00 89.56 186 ALA A CA 1
ATOM 1355 C C . ALA A 1 186 ? -22.363 -0.081 19.717 1.00 89.56 186 ALA A C 1
ATOM 1357 O O . ALA A 1 186 ? -23.370 0.019 20.408 1.00 89.56 186 ALA A O 1
ATOM 1358 N N . ALA A 1 187 ? -21.348 -0.875 20.071 1.00 90.75 187 ALA A N 1
ATOM 1359 C CA . ALA A 1 187 ? -21.345 -1.662 21.302 1.00 90.75 187 ALA A CA 1
ATOM 1360 C C . ALA A 1 187 ? -21.308 -0.789 22.571 1.00 90.75 187 ALA A C 1
ATOM 1362 O O . ALA A 1 187 ? -21.998 -1.103 23.542 1.00 90.75 187 ALA A O 1
ATOM 1363 N N . ILE A 1 188 ? -20.536 0.301 22.560 1.00 93.44 188 ILE A N 1
ATOM 1364 C CA . ILE A 1 188 ? -20.495 1.293 23.643 1.00 93.44 188 ILE A CA 1
ATOM 1365 C C . ILE A 1 188 ? -21.856 1.994 23.769 1.00 93.44 188 ILE A C 1
ATOM 1367 O O . ILE A 1 188 ? -22.4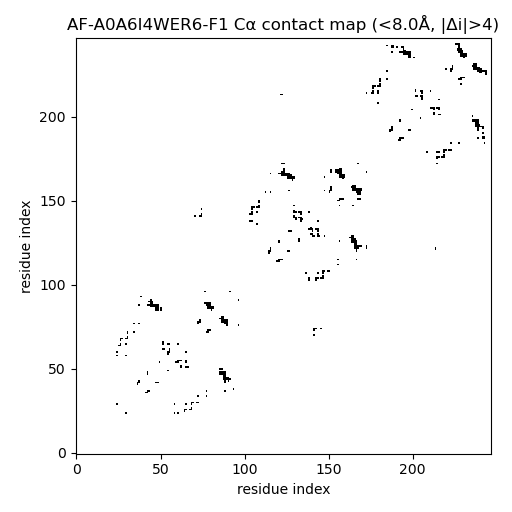37 1.999 24.852 1.00 93.44 188 ILE A O 1
ATOM 1371 N N . ALA A 1 189 ? -22.414 2.480 22.657 1.00 90.00 189 ALA A N 1
ATOM 1372 C CA . ALA A 1 189 ? -23.711 3.159 22.624 1.00 90.00 189 ALA A CA 1
ATOM 1373 C C . ALA A 1 189 ? -24.876 2.254 23.066 1.00 90.00 189 ALA A C 1
ATOM 1375 O O . ALA A 1 189 ? -25.813 2.709 23.714 1.00 90.00 189 ALA A O 1
ATOM 1376 N N . GLN A 1 190 ? -24.802 0.953 22.767 1.00 91.00 190 GLN A N 1
ATOM 1377 C CA . GLN A 1 190 ? -25.764 -0.059 23.226 1.00 91.00 190 GLN A CA 1
ATOM 1378 C C . GLN A 1 190 ? -25.572 -0.463 24.700 1.00 91.00 190 GLN A C 1
ATOM 1380 O O . GLN A 1 190 ? -26.304 -1.316 25.197 1.00 91.00 190 GLN A O 1
ATOM 1385 N N . GLY A 1 191 ? -24.572 0.083 25.400 1.00 90.00 191 GLY A N 1
ATOM 1386 C CA . GLY A 1 191 ? -24.287 -0.238 26.800 1.00 90.00 191 GLY A CA 1
ATOM 1387 C C . GLY A 1 191 ? -23.626 -1.603 27.025 1.00 90.00 191 GLY A C 1
ATOM 1388 O O . GLY A 1 191 ? -23.473 -2.019 28.173 1.00 90.00 191 GLY A O 1
ATOM 1389 N N . ARG A 1 192 ? -23.183 -2.299 25.964 1.00 91.25 192 ARG A N 1
ATOM 1390 C CA . ARG A 1 192 ? -22.418 -3.557 26.089 1.00 91.25 192 ARG A CA 1
ATOM 1391 C C . ARG A 1 192 ? -21.084 -3.319 26.803 1.00 91.25 192 ARG A C 1
ATOM 1393 O O . ARG A 1 192 ? -20.610 -4.188 27.532 1.00 91.25 192 ARG A O 1
ATOM 1400 N N . PHE A 1 193 ? -20.519 -2.126 26.627 1.00 91.06 193 PHE A N 1
ATOM 1401 C CA . PHE A 1 193 ? -19.384 -1.624 27.394 1.00 91.06 193 PHE A CA 1
ATOM 1402 C C . PHE A 1 193 ? -19.817 -0.371 28.173 1.00 91.06 193 PHE A C 1
ATOM 1404 O O . PHE A 1 193 ? -19.805 0.723 27.612 1.00 91.06 193 PHE A O 1
ATOM 1411 N N . PRO A 1 194 ? -20.237 -0.512 29.446 1.00 89.31 194 PRO A N 1
ATOM 1412 C CA . PRO A 1 194 ? -20.705 0.616 30.244 1.00 89.31 194 PRO A CA 1
ATOM 1413 C C . PRO A 1 194 ? -19.606 1.654 30.482 1.00 89.31 194 PRO A C 1
ATOM 1415 O O . PRO A 1 194 ? -18.437 1.298 30.655 1.00 89.31 194 PRO A O 1
ATOM 1418 N N . VAL A 1 195 ? -19.995 2.926 30.586 1.00 93.12 195 VAL A N 1
ATOM 1419 C CA . VAL A 1 195 ? -19.088 4.022 30.959 1.00 93.12 195 VAL A CA 1
ATOM 1420 C C . VAL A 1 195 ? -18.356 3.694 32.270 1.00 93.12 195 VAL A C 1
ATOM 1422 O O . VAL A 1 195 ? -18.928 3.153 33.217 1.00 93.12 195 VAL A O 1
ATOM 1425 N N . GLY A 1 196 ? -17.053 3.967 32.300 1.00 91.06 196 GLY A N 1
ATOM 1426 C CA . GLY A 1 196 ? -16.126 3.654 33.387 1.00 91.06 196 GLY A CA 1
ATOM 1427 C C . GLY A 1 196 ? -15.566 2.227 33.364 1.00 91.06 196 GLY A C 1
ATOM 1428 O O . GLY A 1 196 ? -14.561 1.950 34.032 1.00 91.06 196 GLY A O 1
ATOM 1429 N N . ARG A 1 197 ? -16.156 1.298 32.596 1.00 92.25 197 ARG A N 1
ATOM 1430 C CA . ARG A 1 197 ? -15.659 -0.084 32.504 1.00 92.25 197 ARG A CA 1
ATOM 1431 C C . ARG A 1 197 ? -14.522 -0.208 31.502 1.00 92.25 197 ARG A C 1
ATOM 1433 O O . ARG A 1 197 ? -14.389 0.564 30.557 1.00 92.25 197 ARG A O 1
ATOM 1440 N N . ARG A 1 198 ? -13.679 -1.207 31.755 1.00 92.25 198 ARG A N 1
ATOM 1441 C CA . ARG A 1 198 ? -12.524 -1.532 30.925 1.00 92.25 198 ARG A CA 1
ATOM 1442 C C . ARG A 1 198 ? -12.972 -2.306 29.683 1.00 92.25 198 ARG A C 1
ATOM 1444 O O . ARG A 1 198 ? -13.744 -3.256 29.806 1.00 92.25 198 ARG A O 1
ATOM 1451 N N . LEU A 1 199 ? -12.445 -1.930 28.523 1.00 91.69 199 LEU A N 1
ATOM 1452 C CA . LEU A 1 199 ? -12.593 -2.683 27.278 1.00 91.69 199 LEU A CA 1
ATOM 1453 C C . LEU A 1 199 ? -11.761 -3.975 27.303 1.00 91.69 199 LEU A C 1
ATOM 1455 O O . LEU A 1 199 ? -10.712 -4.024 27.965 1.00 91.69 199 LEU A O 1
ATOM 1459 N N . PRO A 1 200 ? -12.175 -5.010 26.552 1.00 93.00 200 PRO A N 1
ATOM 1460 C CA . PRO A 1 200 ? -11.337 -6.180 26.326 1.00 93.00 200 PRO A CA 1
ATOM 1461 C C . PRO A 1 200 ? -9.965 -5.789 25.745 1.00 93.00 200 PRO A C 1
ATOM 1463 O O . PRO A 1 200 ? -9.786 -4.724 25.147 1.00 93.00 200 PRO A O 1
ATOM 1466 N N . GLY A 1 201 ? -8.954 -6.634 25.964 1.00 90.12 201 GLY A N 1
ATOM 1467 C CA . GLY A 1 201 ? -7.603 -6.392 25.452 1.00 90.12 201 GLY A CA 1
ATOM 1468 C C . GLY A 1 201 ? -7.545 -6.422 23.921 1.00 90.12 201 GLY A C 1
ATOM 1469 O O . GLY A 1 201 ? -8.401 -7.017 23.276 1.00 90.12 201 GLY A O 1
ATOM 1470 N N . GLU A 1 202 ? -6.500 -5.828 23.330 1.00 91.00 202 GLU A N 1
ATOM 1471 C CA . GLU A 1 202 ? -6.336 -5.794 21.861 1.00 91.00 202 GLU A CA 1
ATOM 1472 C C . GLU A 1 202 ? -6.363 -7.183 21.224 1.00 91.00 202 GLU A C 1
ATOM 1474 O O . GLU A 1 202 ? -6.871 -7.326 20.120 1.00 91.00 202 GLU A O 1
ATOM 1479 N N . LEU A 1 203 ? -5.798 -8.182 21.911 1.00 84.94 203 LEU A N 1
ATOM 1480 C CA . LEU A 1 203 ? -5.760 -9.561 21.432 1.00 84.94 203 LEU A CA 1
ATOM 1481 C C . LEU A 1 203 ? -7.170 -10.163 21.376 1.00 84.94 203 LEU A C 1
ATOM 1483 O O . LEU A 1 203 ? -7.574 -10.665 20.338 1.00 84.94 203 LEU A O 1
ATOM 1487 N N . THR A 1 204 ? -7.944 -10.014 22.451 1.00 90.25 204 THR A N 1
ATOM 1488 C CA . THR A 1 204 ? -9.332 -10.491 22.526 1.00 90.25 204 THR A CA 1
ATOM 1489 C C . THR A 1 204 ? -10.212 -9.822 21.474 1.00 90.25 204 THR A C 1
ATOM 1491 O O . THR A 1 204 ? -10.927 -10.494 20.745 1.00 90.25 204 THR A O 1
ATOM 1494 N N . LEU A 1 205 ? -10.110 -8.499 21.326 1.00 91.00 205 LEU A N 1
ATOM 1495 C CA . LEU A 1 205 ? -10.859 -7.766 20.302 1.00 91.00 205 LEU A CA 1
ATOM 1496 C C . LEU A 1 205 ? -10.450 -8.170 18.876 1.00 91.00 205 LEU A C 1
ATOM 1498 O O . LEU A 1 205 ? -11.270 -8.124 17.963 1.00 91.00 205 LEU A O 1
ATOM 1502 N N . ALA A 1 206 ? -9.186 -8.545 18.668 1.00 82.38 206 ALA A N 1
ATOM 1503 C CA . ALA A 1 206 ? -8.697 -9.008 17.372 1.00 82.38 206 ALA A CA 1
ATOM 1504 C C . ALA A 1 206 ? -9.316 -10.361 17.007 1.00 82.38 206 ALA A C 1
ATOM 1506 O O . ALA A 1 206 ? -9.803 -10.526 15.888 1.00 82.38 206 ALA A O 1
ATOM 1507 N N . GLU A 1 207 ? -9.366 -11.281 17.972 1.00 83.31 207 GLU A N 1
ATOM 1508 C CA . GLU A 1 207 ? -10.016 -12.587 17.843 1.00 83.31 207 GLU A CA 1
ATOM 1509 C C . GLU A 1 207 ? -11.527 -12.443 17.605 1.00 83.31 207 GLU A C 1
ATOM 1511 O O . GLU A 1 207 ? -12.049 -12.998 16.641 1.00 83.31 207 GLU A O 1
ATOM 1516 N N . GLU A 1 208 ? -12.219 -11.628 18.409 1.00 86.62 208 GLU A N 1
ATOM 1517 C CA . GLU A 1 208 ? -13.669 -11.398 18.295 1.00 86.62 208 GLU A CA 1
ATOM 1518 C C . GLU A 1 208 ? -14.078 -10.781 16.952 1.00 86.62 208 GLU A C 1
ATOM 1520 O O . GLU A 1 208 ? -15.154 -11.067 16.424 1.00 86.62 208 GLU A O 1
ATOM 1525 N N . HIS A 1 209 ? -13.238 -9.911 16.389 1.00 82.62 209 HIS A N 1
ATOM 1526 C CA . HIS A 1 209 ? -13.532 -9.226 15.132 1.00 82.62 209 HIS A CA 1
ATOM 1527 C C . HIS A 1 209 ? -12.897 -9.876 13.899 1.00 82.62 209 HIS A C 1
ATOM 1529 O O . HIS A 1 209 ? -13.167 -9.406 12.790 1.00 82.62 209 HIS A O 1
ATOM 1535 N N . GLY A 1 210 ? -12.090 -10.929 14.069 1.00 80.62 210 GLY A N 1
ATOM 1536 C CA . GLY A 1 210 ? -11.397 -11.615 12.977 1.00 80.62 210 GLY A CA 1
ATOM 1537 C C . GLY A 1 210 ? -10.415 -10.713 12.223 1.00 80.62 210 GLY A C 1
ATOM 1538 O O . GLY A 1 210 ? -10.321 -10.787 11.000 1.00 80.62 210 GLY A O 1
ATOM 1539 N N . VAL A 1 211 ? -9.724 -9.813 12.928 1.00 81.00 211 VAL A N 1
ATOM 1540 C CA . VAL A 1 211 ? -8.786 -8.842 12.335 1.00 81.00 211 VAL A CA 1
ATOM 1541 C C . VAL A 1 211 ? -7.417 -8.916 13.000 1.00 81.00 211 VAL A C 1
ATOM 1543 O O . VAL A 1 211 ? -7.275 -9.408 14.114 1.00 81.00 211 VAL A O 1
ATOM 1546 N N . ALA A 1 212 ? -6.388 -8.375 12.349 1.00 76.62 212 ALA A N 1
ATOM 1547 C CA . ALA A 1 212 ? -5.070 -8.268 12.960 1.00 76.62 212 ALA A CA 1
ATOM 1548 C C . ALA A 1 212 ? -5.083 -7.312 14.171 1.00 76.62 212 ALA A C 1
ATOM 1550 O O . ALA A 1 212 ? -5.759 -6.279 14.176 1.00 76.62 212 ALA A O 1
ATOM 1551 N N . ARG A 1 213 ? -4.245 -7.597 15.179 1.00 80.38 213 ARG A N 1
ATOM 1552 C CA . ARG A 1 213 ? -4.084 -6.768 16.392 1.00 80.38 213 ARG A CA 1
ATOM 1553 C C . ARG A 1 213 ? -3.791 -5.295 16.081 1.00 80.38 213 ARG A C 1
ATOM 1555 O O . ARG A 1 213 ? -4.260 -4.399 16.782 1.00 80.38 213 ARG A O 1
ATOM 1562 N N . VAL A 1 214 ? -3.026 -5.028 15.020 1.00 76.94 214 VAL A N 1
ATOM 1563 C CA . VAL A 1 214 ? -2.700 -3.661 14.589 1.00 76.94 214 VAL A CA 1
ATOM 1564 C C . VAL A 1 214 ? -3.938 -2.884 14.124 1.00 76.94 214 VAL A C 1
ATOM 1566 O O . VAL A 1 214 ? -4.046 -1.694 14.421 1.00 76.94 214 VAL A O 1
ATOM 1569 N N . THR A 1 215 ? -4.900 -3.551 13.480 1.00 79.62 215 THR A N 1
ATOM 1570 C CA . THR A 1 215 ? -6.176 -2.967 13.043 1.00 79.62 215 THR A CA 1
ATOM 1571 C C . THR A 1 215 ? -7.033 -2.580 14.250 1.00 79.62 215 THR A C 1
ATOM 1573 O O . THR A 1 215 ? -7.560 -1.470 14.301 1.00 79.62 215 THR A O 1
ATOM 1576 N N . VAL A 1 216 ? -7.093 -3.438 15.276 1.00 87.12 216 VAL A N 1
ATOM 1577 C CA . VAL A 1 216 ? -7.768 -3.123 16.549 1.00 87.12 216 VAL A CA 1
ATOM 1578 C C . VAL A 1 216 ? -7.121 -1.932 17.237 1.00 87.12 216 VAL A C 1
ATOM 1580 O O . VAL A 1 216 ? -7.814 -1.010 17.654 1.00 87.12 216 VAL A O 1
ATOM 1583 N N . ARG A 1 217 ? -5.787 -1.915 17.337 1.00 87.56 217 ARG A N 1
ATOM 1584 C CA . ARG A 1 217 ? -5.059 -0.805 17.963 1.00 87.56 217 ARG A CA 1
ATOM 1585 C C . ARG A 1 217 ? -5.373 0.533 17.287 1.00 87.56 217 ARG A C 1
ATOM 1587 O O . ARG A 1 217 ? -5.554 1.526 17.983 1.00 87.56 217 ARG A O 1
ATOM 1594 N N . ARG A 1 218 ? -5.473 0.559 15.952 1.00 85.75 218 ARG A N 1
ATOM 1595 C CA . ARG A 1 218 ? -5.876 1.758 15.198 1.00 85.75 218 ARG A CA 1
ATOM 1596 C C . ARG A 1 218 ? -7.333 2.144 15.457 1.00 85.75 218 ARG A C 1
ATOM 1598 O O . ARG A 1 218 ? -7.599 3.315 15.691 1.00 85.75 218 ARG A O 1
ATOM 1605 N N . ALA A 1 219 ? -8.259 1.186 15.468 1.00 88.19 219 ALA A N 1
ATOM 1606 C CA . ALA A 1 219 ? -9.662 1.455 15.785 1.00 88.19 219 ALA A CA 1
ATOM 1607 C C . ALA A 1 219 ? -9.840 2.020 17.207 1.00 88.19 219 ALA A C 1
ATOM 1609 O O . ALA A 1 219 ? -10.620 2.946 17.405 1.00 88.19 219 ALA A O 1
ATOM 1610 N N . LEU A 1 220 ? -9.078 1.516 18.184 1.00 91.81 220 LEU A N 1
ATOM 1611 C CA . LEU A 1 220 ? -9.053 2.064 19.543 1.00 91.81 220 LEU A CA 1
ATOM 1612 C C . LEU A 1 220 ? -8.501 3.495 19.578 1.00 91.81 220 LEU A C 1
ATOM 1614 O O . LEU A 1 220 ? -9.061 4.324 20.281 1.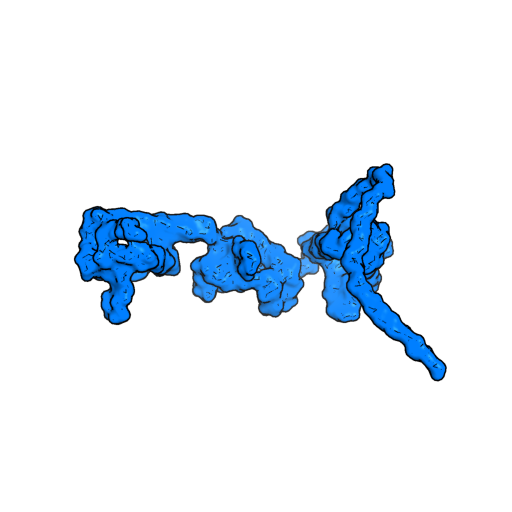00 91.81 220 LEU A O 1
ATOM 1618 N N . ALA A 1 221 ? -7.465 3.808 18.794 1.00 87.06 221 ALA A N 1
ATOM 1619 C CA . ALA A 1 221 ? -6.956 5.178 18.687 1.00 87.06 221 ALA A CA 1
ATOM 1620 C C . ALA A 1 221 ? -7.998 6.150 18.101 1.00 87.06 221 ALA A C 1
ATOM 1622 O O . ALA A 1 221 ? -8.065 7.298 18.524 1.00 87.06 221 ALA A O 1
ATOM 1623 N N . VAL A 1 222 ? -8.839 5.687 17.167 1.00 88.19 222 VAL A N 1
ATOM 1624 C CA . VAL A 1 222 ? -9.970 6.474 16.643 1.00 88.19 222 VAL A CA 1
ATOM 1625 C C . VAL A 1 222 ? -10.996 6.754 17.746 1.00 88.19 222 VAL A C 1
ATOM 1627 O O . VAL A 1 222 ? -11.372 7.901 17.937 1.00 88.19 222 VAL A O 1
ATOM 1630 N N . LEU A 1 223 ? -11.392 5.737 18.516 1.00 90.56 223 LEU A N 1
ATOM 1631 C CA . LEU A 1 223 ? -12.326 5.891 19.644 1.00 90.56 223 LEU A CA 1
ATOM 1632 C C . LEU A 1 223 ? -11.776 6.806 20.752 1.00 90.56 223 LEU A C 1
ATOM 1634 O O . LEU A 1 223 ? -12.540 7.505 21.413 1.00 90.56 223 LEU A O 1
ATOM 1638 N N . GLU A 1 224 ? -10.461 6.778 20.978 1.00 90.12 224 GLU A N 1
ATOM 1639 C CA . GLU A 1 224 ? -9.779 7.646 21.944 1.00 90.12 224 GLU A CA 1
ATOM 1640 C C . GLU A 1 224 ? -9.765 9.100 21.461 1.00 90.12 224 GLU A C 1
ATOM 1642 O O . GLU A 1 224 ? -10.080 10.005 22.228 1.00 90.12 224 GLU A O 1
ATOM 1647 N N . ALA A 1 225 ? -9.501 9.325 20.169 1.00 86.25 225 ALA A N 1
ATOM 1648 C CA . ALA A 1 225 ? -9.597 10.648 19.553 1.00 86.25 225 ALA A CA 1
ATOM 1649 C C . ALA A 1 225 ? -11.034 11.202 19.547 1.00 86.25 225 ALA A C 1
ATOM 1651 O O . ALA A 1 225 ? -11.224 12.408 19.658 1.00 86.25 225 ALA A O 1
ATOM 1652 N N . GLU A 1 226 ? -12.038 10.328 19.454 1.00 89.94 226 GLU A N 1
ATOM 1653 C CA . GLU A 1 226 ? -13.464 10.665 19.571 1.00 89.94 226 GLU A CA 1
ATOM 1654 C C . GLU A 1 226 ? -13.916 10.897 21.029 1.00 89.94 226 GLU A C 1
ATOM 1656 O O . GLU A 1 226 ? -15.084 11.198 21.268 1.00 89.94 226 GLU A O 1
ATOM 1661 N N . GLY A 1 227 ? -13.033 10.718 22.020 1.00 92.56 227 GLY A N 1
ATOM 1662 C CA . GLY A 1 227 ? -13.359 10.898 23.439 1.00 92.56 227 GLY A CA 1
ATOM 1663 C C . GLY A 1 227 ? -14.277 9.819 24.023 1.00 92.56 227 GLY A C 1
ATOM 1664 O O . GLY A 1 227 ? -14.785 9.961 25.134 1.00 92.56 227 GLY A O 1
ATOM 1665 N N . LEU A 1 228 ? -14.497 8.714 23.309 1.00 92.88 228 LEU A N 1
ATOM 1666 C CA . LEU A 1 228 ? -15.344 7.613 23.774 1.00 92.88 228 LEU A CA 1
ATOM 1667 C C . LEU A 1 228 ? -14.623 6.706 24.765 1.00 92.88 228 LEU A C 1
ATOM 1669 O O . LEU A 1 228 ? -15.265 6.043 25.584 1.00 92.88 228 LEU A O 1
ATOM 1673 N N . ILE A 1 229 ? -13.295 6.648 24.681 1.00 95.31 229 ILE A N 1
ATOM 1674 C CA . ILE A 1 229 ? -12.453 5.811 25.531 1.00 95.31 229 ILE A CA 1
ATOM 1675 C C . ILE A 1 229 ? -11.202 6.578 25.954 1.00 95.31 229 ILE A C 1
ATOM 1677 O O . ILE A 1 229 ? -10.764 7.492 25.268 1.00 95.31 229 ILE A O 1
ATOM 1681 N N . GLU A 1 230 ? -10.581 6.154 27.046 1.00 93.94 230 GLU A N 1
ATOM 1682 C CA . GLU A 1 230 ? -9.298 6.683 27.509 1.00 93.94 230 GLU A CA 1
ATOM 1683 C C . GLU A 1 230 ? -8.334 5.549 27.864 1.00 93.94 230 GLU A C 1
ATOM 1685 O O . GLU A 1 230 ? -8.734 4.510 28.404 1.00 93.94 230 GLU A O 1
ATOM 1690 N N . ASN A 1 231 ? -7.043 5.735 27.593 1.00 90.38 231 ASN A N 1
ATOM 1691 C CA . ASN A 1 231 ? -6.009 4.823 28.061 1.00 90.38 231 ASN A CA 1
ATOM 1692 C C . ASN A 1 231 ? -5.517 5.208 29.464 1.00 90.38 231 ASN A C 1
ATOM 1694 O O . ASN A 1 231 ? -4.895 6.250 29.656 1.00 90.38 231 ASN A O 1
ATOM 1698 N N . ARG A 1 232 ? -5.712 4.324 30.449 1.00 88.00 232 ARG A N 1
ATOM 1699 C CA . ARG A 1 232 ? -5.129 4.469 31.789 1.00 88.00 232 ARG A CA 1
ATOM 1700 C C . ARG A 1 232 ? -3.846 3.635 31.881 1.00 88.00 232 ARG A C 1
ATOM 1702 O O . ARG A 1 232 ? -3.940 2.400 31.845 1.00 88.00 232 ARG A O 1
ATOM 1709 N N . PRO A 1 233 ? -2.654 4.251 32.031 1.00 81.56 233 PRO A N 1
ATOM 1710 C CA . PRO A 1 233 ? -1.389 3.525 32.130 1.00 8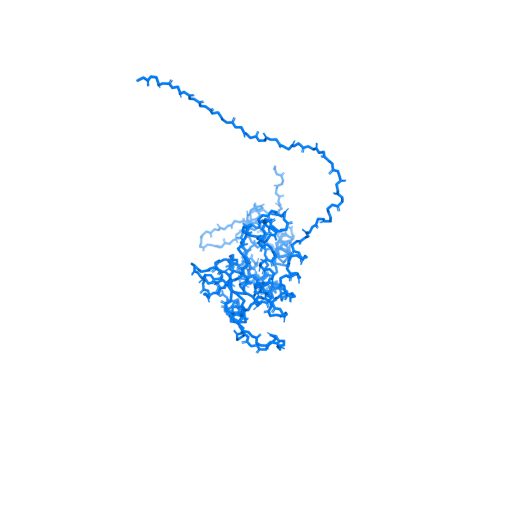1.56 233 PRO A CA 1
ATOM 1711 C C . PRO A 1 233 ? -1.452 2.399 33.171 1.00 81.56 233 PRO A C 1
ATOM 1713 O O . PRO A 1 233 ? -1.899 2.599 34.299 1.00 81.56 233 PRO A O 1
ATOM 1716 N N . GLY A 1 234 ? -1.076 1.183 32.768 1.00 81.19 234 GLY A N 1
ATOM 1717 C CA . GLY A 1 234 ? -1.121 -0.015 33.620 1.00 81.19 234 GLY A CA 1
ATOM 1718 C C . GLY A 1 234 ? -2.521 -0.573 33.930 1.00 81.19 234 GLY A C 1
ATOM 1719 O O . GLY A 1 234 ? -2.620 -1.663 34.487 1.00 81.19 234 GLY A O 1
ATOM 1720 N N . ARG A 1 235 ? -3.608 0.118 33.557 1.00 82.31 235 ARG A N 1
ATOM 1721 C CA . ARG A 1 235 ? -4.999 -0.320 33.798 1.00 82.31 235 ARG A CA 1
ATOM 1722 C C . ARG A 1 235 ? -5.783 -0.644 32.524 1.00 82.31 235 ARG A C 1
ATOM 1724 O O . ARG A 1 235 ? -6.779 -1.360 32.602 1.00 82.31 235 ARG A O 1
ATOM 1731 N N . GLY A 1 236 ? -5.284 -0.235 31.358 1.00 87.94 236 GLY A N 1
ATOM 1732 C CA . GLY A 1 236 ? -5.890 -0.515 30.054 1.00 87.94 236 GLY A CA 1
ATOM 1733 C C . GLY A 1 236 ? -6.858 0.583 29.611 1.00 87.94 236 GLY A C 1
ATOM 1734 O O . GLY A 1 236 ? -6.868 1.671 30.180 1.00 87.94 236 GLY A O 1
ATOM 1735 N N . ARG A 1 237 ? -7.664 0.304 28.576 1.00 93.31 237 ARG A N 1
ATOM 1736 C CA . ARG A 1 237 ? -8.611 1.281 28.017 1.00 93.31 237 ARG A CA 1
ATOM 1737 C C . ARG A 1 237 ? -9.956 1.212 28.727 1.00 93.31 237 ARG A C 1
ATOM 1739 O O . ARG A 1 237 ? -10.498 0.116 28.872 1.00 93.31 237 ARG A O 1
ATOM 1746 N N . HIS A 1 238 ? -10.486 2.356 29.137 1.00 94.44 238 HIS A N 1
ATOM 1747 C CA . HIS A 1 238 ? -11.787 2.491 29.791 1.00 94.44 238 HIS A CA 1
ATOM 1748 C C . HIS A 1 238 ? -12.737 3.318 28.931 1.00 94.44 238 HIS A C 1
ATOM 1750 O O . HIS A 1 238 ? -12.298 4.252 28.272 1.00 94.44 238 HIS A O 1
ATOM 1756 N N . VAL A 1 239 ? -14.026 2.980 28.942 1.00 95.19 239 VAL A N 1
ATOM 1757 C CA . VAL A 1 239 ? -15.064 3.770 28.267 1.00 95.19 239 VAL A CA 1
ATOM 1758 C C . VAL A 1 239 ? -15.291 5.066 29.043 1.00 95.19 239 VAL A C 1
ATOM 1760 O O . VAL A 1 239 ? -15.551 5.015 30.245 1.00 95.19 239 VAL A O 1
ATOM 1763 N N . LEU A 1 240 ? -15.198 6.208 28.369 1.00 94.00 240 LEU A N 1
ATOM 1764 C CA . LEU A 1 240 ? -15.375 7.540 28.948 1.00 94.00 240 LEU A CA 1
ATOM 1765 C C . LEU A 1 240 ? -16.786 8.089 28.694 1.00 94.00 240 LEU A C 1
ATOM 1767 O O . LEU A 1 240 ? -17.382 8.678 29.592 1.00 94.00 240 LEU A O 1
ATOM 1771 N N . ALA A 1 241 ? -17.343 7.835 27.508 1.00 90.50 241 ALA A N 1
ATOM 1772 C CA . ALA A 1 241 ? -18.653 8.329 27.094 1.00 90.50 241 ALA A CA 1
ATOM 1773 C C . ALA A 1 241 ? -19.423 7.269 26.292 1.00 90.50 241 ALA A C 1
ATOM 1775 O O . ALA A 1 241 ? -18.828 6.396 25.662 1.00 90.50 241 ALA A O 1
ATOM 1776 N N . ALA A 1 242 ? -20.758 7.332 26.332 1.00 86.81 242 ALA A N 1
ATOM 1777 C CA . ALA A 1 242 ? -21.626 6.402 25.601 1.00 86.81 242 ALA A CA 1
ATOM 1778 C C . ALA A 1 242 ? -21.817 6.794 24.121 1.00 86.81 242 ALA A C 1
ATOM 1780 O O . ALA A 1 242 ? -22.106 5.939 23.287 1.00 86.81 242 ALA A O 1
ATOM 1781 N N . THR A 1 243 ? -21.648 8.075 23.794 1.00 85.94 243 THR A N 1
ATOM 1782 C CA . THR A 1 243 ? -21.788 8.652 22.450 1.00 85.94 243 THR A CA 1
ATOM 1783 C C . THR A 1 243 ? -20.775 9.779 22.274 1.00 85.94 243 THR A C 1
ATOM 1785 O O . THR A 1 243 ? -20.313 10.341 23.265 1.00 85.94 243 THR A O 1
ATOM 1788 N N . VAL A 1 244 ? -20.421 10.090 21.024 1.00 80.06 244 VAL A N 1
ATOM 1789 C CA . VAL A 1 244 ? -19.551 11.231 20.712 1.00 80.06 244 VAL A CA 1
ATOM 1790 C C . VAL A 1 244 ? -20.324 12.499 21.062 1.00 80.06 244 VAL A C 1
ATOM 1792 O O . VAL A 1 244 ? -21.472 12.645 20.643 1.00 80.06 244 VAL A O 1
ATOM 1795 N N . SER A 1 245 ? -19.732 13.369 21.873 1.00 66.88 245 SER A N 1
ATOM 1796 C CA . SER A 1 245 ? -20.288 14.693 22.135 1.00 66.88 245 SER A CA 1
ATOM 1797 C C . SER A 1 245 ? -19.868 15.609 20.987 1.00 66.88 245 SER A C 1
ATOM 1799 O O . SER A 1 245 ? -18.682 15.897 20.852 1.00 66.88 245 SER A O 1
ATOM 1801 N N . ASP A 1 246 ? -20.814 16.026 20.147 1.00 47.34 246 ASP A N 1
ATOM 1802 C CA . ASP A 1 246 ? -20.606 17.150 19.230 1.00 47.34 246 ASP A CA 1
ATOM 1803 C C . ASP A 1 246 ? -20.692 18.445 20.064 1.00 47.34 246 ASP A C 1
ATOM 1805 O O . ASP A 1 246 ? -21.791 18.937 20.330 1.00 47.34 246 ASP A O 1
ATOM 1809 N N . GLU A 1 247 ? -19.551 18.945 20.548 1.00 43.12 247 GLU A N 1
ATOM 1810 C CA . GLU A 1 247 ? -19.399 20.320 21.066 1.00 43.12 247 GLU A CA 1
ATOM 1811 C C . GLU A 1 247 ? -18.773 21.238 20.011 1.00 43.12 247 GLU A C 1
ATOM 1813 O O . GLU A 1 247 ? -17.783 20.820 19.363 1.00 43.12 247 GLU A O 1
#

Foldseek 3Di:
DDDDDYDDDDDDDDDDDDDDPPPQCALQNVLVVVVVCLLVCVAPQAHADDDLVRSCVVRVDDSVRPVSSVLVCVLLVQWDQDPPPHIGGHDDPNDDPPPPDPQLLVVLLVVLVVCDVVCVADAQRFPFALVVSCVVSVHDSSSSVVSLVVCVVVQQWDDDPPTGIGGGNVVVLVVLLVVLLVVVLVCLLVCVADAFHADDDLVVSCVVSVHDSVSSVSSVVVCVVLVQWDQDVPPHIGGHDSHRDPD